Protein AF-A0A971RXV3-F1 (afdb_monomer_lite)

Sequence (296 aa):
MNSLEDKNNHIRAIFTVKRLTEGWDVLNLFDIVRLYQGQNTGKKTKKTPQATIEEKQLIGRGVRYYPFSYQDKPKNKRKFDDELTNELRVLEELYYYTYDEESRYISHIKAELRKDGYLKDSKVIKPLRLNNHFPEKDFFKNSILRCHEEWGNPKQKKKNLDVLKKGWAFIYKVKGLEISEEEIDLAGEKDKARLNLSYESLITIPVKFKDFDLHIINKAINIKAREEQSLFRFCHLKDELEIESVKDLLKEEFLGDFEIKIITVQGQSFADVSNKEKLYILLRFLDEFSSSFHNS

Radius of gyration: 34.43 Å; chains: 1; bounding box: 72×63×106 Å

Structure (mmCIF, N/CA/C/O backbone):
data_AF-A0A971RXV3-F1
#
_entry.id   AF-A0A971RXV3-F1
#
loop_
_atom_site.group_PDB
_atom_site.id
_atom_site.type_symbol
_atom_site.label_atom_id
_atom_site.label_alt_id
_atom_site.label_comp_id
_atom_site.label_asym_id
_atom_site.label_entity_id
_atom_site.label_seq_id
_atom_site.pdbx_PDB_ins_code
_atom_site.Cartn_x
_atom_site.Cartn_y
_atom_site.Cartn_z
_atom_site.occupancy
_atom_site.B_iso_or_equiv
_atom_site.auth_seq_id
_atom_site.auth_comp_id
_atom_site.auth_asym_id
_atom_site.auth_atom_id
_atom_site.pdbx_PDB_model_num
ATOM 1 N N . MET A 1 1 ? -22.740 20.451 36.023 1.00 45.66 1 MET A N 1
ATOM 2 C CA . MET A 1 1 ? -22.867 18.996 36.266 1.00 45.66 1 MET A CA 1
ATOM 3 C C . MET A 1 1 ? -23.240 18.359 34.934 1.00 45.66 1 MET A C 1
ATOM 5 O O . MET A 1 1 ? -24.067 18.940 34.243 1.00 45.66 1 MET A O 1
ATOM 9 N N . ASN A 1 2 ? -22.551 17.299 34.509 1.00 62.34 2 ASN A N 1
ATOM 10 C CA . ASN A 1 2 ? -22.669 16.742 33.156 1.00 62.34 2 ASN A CA 1
ATOM 11 C C . ASN A 1 2 ? -24.074 16.134 32.958 1.00 62.34 2 ASN A C 1
ATOM 13 O O . ASN A 1 2 ? -24.401 15.138 33.593 1.00 62.34 2 ASN A O 1
ATOM 17 N N . SER A 1 3 ? -24.931 16.749 32.138 1.00 74.62 3 SER A N 1
ATOM 18 C CA . SER A 1 3 ? -26.325 16.307 31.933 1.00 74.62 3 SER A CA 1
ATOM 19 C C . SER A 1 3 ? -26.446 15.094 31.002 1.00 74.62 3 SER A C 1
ATOM 21 O O . SER A 1 3 ? -27.530 14.542 30.833 1.00 74.62 3 SER A O 1
ATOM 23 N N . LEU A 1 4 ? -25.339 14.659 30.394 1.00 75.62 4 LEU A N 1
ATOM 24 C CA . LEU A 1 4 ? -25.283 13.524 29.467 1.00 75.62 4 LEU A CA 1
ATOM 25 C C . LEU A 1 4 ? -25.573 12.169 30.132 1.00 75.62 4 LEU A C 1
ATOM 27 O O . LEU A 1 4 ? -25.992 11.234 29.455 1.00 75.62 4 LEU A O 1
ATOM 31 N N . GLU A 1 5 ? -25.390 12.071 31.449 1.00 74.62 5 GLU A N 1
ATOM 32 C CA . GLU A 1 5 ? -25.650 10.851 32.227 1.00 74.62 5 GLU A CA 1
ATOM 33 C C . GLU A 1 5 ? -27.032 10.843 32.900 1.00 74.62 5 GLU A C 1
ATOM 35 O O . GLU A 1 5 ? -27.398 9.863 33.550 1.00 74.62 5 GLU A O 1
ATOM 40 N N . ASP A 1 6 ? -27.811 11.921 32.760 1.00 81.94 6 ASP A N 1
ATOM 41 C CA . ASP A 1 6 ? -29.148 11.993 33.343 1.00 81.94 6 ASP A CA 1
ATOM 42 C C . ASP A 1 6 ? -30.073 10.959 32.680 1.00 81.94 6 ASP A C 1
ATOM 44 O O . ASP A 1 6 ? -30.167 10.863 31.454 1.00 81.94 6 ASP A O 1
ATOM 48 N N . LYS A 1 7 ? -30.796 10.196 33.505 1.00 81.19 7 LYS A N 1
ATOM 49 C CA . LYS A 1 7 ? -31.777 9.199 33.055 1.00 81.19 7 LYS A CA 1
ATOM 50 C C . LYS A 1 7 ? -32.885 9.826 32.211 1.00 81.19 7 LYS A C 1
ATOM 52 O O . LYS A 1 7 ? -33.403 9.166 31.314 1.00 81.19 7 LYS A O 1
ATOM 57 N N . ASN A 1 8 ? -33.214 11.089 32.481 1.00 85.12 8 ASN A N 1
ATOM 58 C CA . ASN A 1 8 ? -34.223 11.846 31.744 1.00 85.12 8 ASN A CA 1
ATOM 59 C C . ASN A 1 8 ? -33.667 12.498 30.471 1.00 85.12 8 ASN A C 1
ATOM 61 O O . ASN A 1 8 ? -34.424 13.068 29.688 1.00 85.12 8 ASN A O 1
ATOM 65 N N . ASN A 1 9 ? -32.354 12.431 30.236 1.00 84.56 9 ASN A N 1
ATOM 66 C CA . ASN A 1 9 ? -31.777 12.926 28.999 1.00 84.56 9 ASN A CA 1
ATOM 67 C C . ASN A 1 9 ? -32.045 11.923 27.870 1.00 84.56 9 ASN A C 1
ATOM 69 O O . ASN A 1 9 ? -31.698 10.747 27.984 1.00 84.56 9 ASN A O 1
ATOM 73 N N . HIS A 1 10 ? -32.634 12.390 26.770 1.00 85.50 10 HIS A N 1
ATOM 74 C CA . HIS A 1 10 ? -32.926 11.586 25.580 1.00 85.50 10 HIS A CA 1
ATOM 75 C C . HIS A 1 10 ? -31.802 11.607 24.532 1.00 85.50 10 HIS A C 1
ATOM 77 O O . HIS A 1 10 ? -31.858 10.858 23.559 1.00 85.50 10 HIS A O 1
ATOM 83 N N . ILE A 1 11 ? -30.773 12.439 24.712 1.00 84.75 11 ILE A N 1
ATOM 84 C CA . ILE A 1 11 ? -29.632 12.511 23.798 1.00 84.75 11 ILE A CA 1
ATOM 85 C C . ILE A 1 11 ? -28.792 11.236 23.957 1.00 84.75 11 ILE A C 1
ATOM 87 O O . ILE A 1 11 ? -28.378 10.873 25.060 1.00 84.75 11 ILE A O 1
ATOM 91 N N . ARG A 1 12 ? -28.565 10.536 22.841 1.00 85.62 12 ARG A N 1
ATOM 92 C CA . ARG A 1 12 ? -27.785 9.283 22.774 1.00 85.62 12 ARG A CA 1
ATOM 93 C C . ARG A 1 12 ? -26.647 9.320 21.756 1.00 85.62 12 ARG A C 1
ATOM 95 O O . ARG A 1 12 ? -25.769 8.473 21.806 1.00 85.62 12 ARG A O 1
ATOM 102 N N . ALA A 1 13 ? -26.645 10.311 20.869 1.00 86.31 13 ALA A N 1
ATOM 103 C CA . ALA A 1 13 ? -25.597 10.527 19.884 1.00 86.31 13 ALA A CA 1
ATOM 104 C C . ALA A 1 13 ? -25.099 11.966 19.987 1.00 86.31 13 ALA A C 1
ATOM 106 O O . ALA A 1 13 ? -25.899 12.895 20.121 1.00 86.31 13 ALA A O 1
ATOM 107 N N . ILE A 1 14 ? -23.781 12.147 19.932 1.00 84.75 14 ILE A N 1
ATOM 108 C CA . ILE A 1 14 ? -23.156 13.465 19.995 1.00 84.75 14 ILE A CA 1
ATOM 109 C C . ILE A 1 14 ? -22.088 13.549 18.915 1.00 84.75 14 ILE A C 1
ATOM 111 O O . ILE A 1 14 ? -21.213 12.692 18.815 1.00 84.75 14 ILE A O 1
ATOM 115 N N . PHE A 1 15 ? -22.152 14.614 18.123 1.00 85.81 15 PHE A N 1
ATOM 116 C CA . PHE A 1 15 ? -21.136 14.934 17.134 1.00 85.81 15 PHE A CA 1
ATOM 117 C C . PHE A 1 15 ? -20.172 15.943 17.742 1.00 85.81 15 PHE A C 1
ATOM 119 O O . PHE A 1 15 ? -20.584 16.986 18.250 1.00 85.81 15 PHE A O 1
ATOM 126 N N . THR A 1 16 ? -18.880 15.631 17.710 1.00 79.81 16 THR A N 1
ATOM 127 C CA . THR A 1 16 ? -17.846 16.490 18.283 1.00 79.81 16 THR A CA 1
ATOM 128 C C . THR A 1 16 ? -16.685 16.659 17.319 1.00 79.81 16 THR A C 1
ATOM 130 O O . THR A 1 16 ? -16.375 15.772 16.525 1.00 79.81 16 THR A O 1
ATOM 133 N N . VAL A 1 17 ? -16.048 17.826 17.379 1.00 77.75 17 VAL A N 1
ATOM 134 C CA . VAL A 1 17 ? -14.817 18.105 16.639 1.00 77.75 17 VAL A CA 1
ATOM 135 C C . VAL A 1 17 ? -13.611 17.715 17.484 1.00 77.75 17 VAL A C 1
ATOM 137 O O . VAL A 1 17 ? -13.637 17.819 18.710 1.00 77.75 17 VAL A O 1
ATOM 140 N N . LYS A 1 18 ? -12.512 17.341 16.822 1.00 68.00 18 LYS A N 1
ATOM 141 C CA . LYS A 1 18 ? -11.273 16.873 17.463 1.00 68.00 18 LYS A CA 1
ATOM 142 C C . LYS A 1 18 ? -10.783 17.756 18.623 1.00 68.00 18 LYS A C 1
ATOM 144 O O . LYS A 1 18 ? -10.284 17.253 19.615 1.00 68.00 18 LYS A O 1
ATOM 149 N N . ARG A 1 19 ? -10.959 19.076 18.536 1.00 66.12 19 ARG A N 1
ATOM 150 C CA . ARG A 1 19 ? -10.489 20.030 19.557 1.00 66.12 19 ARG A CA 1
ATOM 151 C C . ARG A 1 19 ? -11.193 19.899 20.916 1.00 66.12 19 ARG A C 1
ATOM 153 O O . ARG A 1 19 ? -10.727 20.478 21.887 1.00 66.12 19 ARG A O 1
ATOM 160 N N . LEU A 1 20 ? -12.313 19.180 20.976 1.00 63.09 20 LEU A N 1
ATOM 161 C CA . LEU A 1 20 ? -13.120 19.013 22.182 1.00 63.09 20 LEU A CA 1
ATOM 162 C C . LEU A 1 20 ? -12.986 17.617 22.800 1.00 63.09 20 LEU A C 1
ATOM 164 O O . LEU A 1 20 ? -13.634 17.370 23.809 1.00 63.09 20 LEU A O 1
ATOM 168 N N . THR A 1 21 ? -12.155 16.717 22.254 1.00 65.62 21 THR A N 1
ATOM 169 C CA . THR A 1 21 ? -12.018 15.330 22.747 1.00 65.62 21 THR A CA 1
ATOM 170 C C . THR A 1 21 ? -11.378 15.236 24.137 1.00 65.62 21 THR A C 1
ATOM 172 O O . THR A 1 21 ? -11.629 14.283 24.869 1.00 65.62 21 THR A O 1
ATOM 175 N N . GLU A 1 22 ? -10.593 16.236 24.546 1.00 63.09 22 GLU A N 1
ATOM 176 C CA . GLU A 1 22 ? -9.869 16.244 25.827 1.00 63.09 22 GLU A CA 1
ATOM 177 C C . GLU A 1 22 ? -10.776 16.377 27.059 1.00 63.09 22 GLU A C 1
ATOM 179 O O . GLU A 1 22 ? -10.378 15.958 28.147 1.00 63.09 22 GLU A O 1
ATOM 184 N N . GLY A 1 23 ? -11.998 16.894 26.896 1.00 61.91 23 GLY A N 1
ATOM 185 C CA . GLY A 1 23 ? -12.989 17.051 27.969 1.00 61.91 23 GLY A CA 1
ATOM 186 C C . GLY A 1 23 ? -13.996 15.905 28.085 1.00 61.91 23 GLY A C 1
ATOM 187 O O . GLY A 1 23 ? -14.907 15.982 28.905 1.00 61.91 23 GLY A O 1
ATOM 188 N N . TRP A 1 24 ? -13.868 14.857 27.266 1.00 69.62 24 TRP A N 1
ATOM 189 C CA . TRP A 1 24 ? -14.788 13.723 27.311 1.00 69.62 24 TRP A CA 1
ATOM 190 C C . TRP A 1 24 ? -14.427 12.806 28.471 1.00 69.62 24 TRP A C 1
ATOM 192 O O . TRP A 1 24 ? -13.402 12.121 28.437 1.00 69.62 24 TRP A O 1
ATOM 202 N N . ASP A 1 25 ? -15.272 12.835 29.495 1.00 68.88 25 ASP A N 1
ATOM 203 C CA . ASP A 1 25 ? -15.254 11.926 30.633 1.00 68.88 25 ASP A CA 1
ATOM 204 C C . ASP A 1 25 ? -16.704 11.562 30.975 1.00 68.88 25 ASP A C 1
ATOM 206 O O . ASP A 1 25 ? -17.410 12.319 31.644 1.00 68.88 25 ASP A O 1
ATOM 210 N N . VAL A 1 26 ? -17.184 10.457 30.400 1.00 71.88 26 VAL A N 1
ATOM 211 C CA . VAL A 1 26 ? -18.564 9.985 30.562 1.00 71.88 26 VAL A CA 1
ATOM 212 C C . VAL A 1 26 ? -18.545 8.468 30.724 1.00 71.88 26 VAL A C 1
ATOM 214 O O . VAL A 1 26 ? -17.878 7.774 29.956 1.00 71.88 26 VAL A O 1
ATOM 217 N N . LEU A 1 27 ? -19.253 7.948 31.729 1.00 74.75 27 LEU A N 1
ATOM 218 C CA . LEU A 1 27 ? -19.259 6.520 32.074 1.00 74.75 27 LEU A CA 1
ATOM 219 C C . LEU A 1 27 ? -20.120 5.668 31.131 1.00 74.75 27 LEU A C 1
ATOM 221 O O . LEU A 1 27 ? -19.999 4.448 31.143 1.00 74.75 27 LEU A O 1
ATOM 225 N N . ASN A 1 28 ? -20.998 6.287 30.339 1.00 77.88 28 ASN A N 1
ATOM 226 C CA . ASN A 1 28 ? -21.933 5.621 29.426 1.00 77.88 28 ASN A CA 1
ATOM 227 C C . ASN A 1 28 ? -21.518 5.736 27.942 1.00 77.88 28 ASN A C 1
ATOM 229 O O . ASN A 1 28 ? -22.376 5.764 27.059 1.00 77.88 28 ASN A O 1
ATOM 233 N N . LEU A 1 29 ? -20.212 5.826 27.663 1.00 83.12 29 LEU A N 1
ATOM 234 C CA . LEU A 1 29 ? -19.674 5.837 26.302 1.00 83.12 29 LEU A CA 1
ATOM 235 C C . LEU A 1 29 ? -19.425 4.404 25.811 1.00 83.12 29 LEU A C 1
ATOM 237 O O . LEU A 1 29 ? -18.450 3.780 26.216 1.00 83.12 29 LEU A O 1
ATOM 241 N N . PHE A 1 30 ? -20.284 3.918 24.913 1.00 84.50 30 PHE A N 1
ATOM 242 C CA . PHE A 1 30 ? -20.208 2.552 24.368 1.00 84.50 30 PHE A CA 1
ATOM 243 C C . PHE A 1 30 ? -19.704 2.493 22.922 1.00 84.50 30 PHE A C 1
ATOM 245 O O . PHE A 1 30 ? -19.019 1.544 22.553 1.00 84.50 30 PHE A O 1
ATOM 252 N N . ASP A 1 31 ? -19.971 3.528 22.123 1.00 86.19 31 ASP A N 1
ATOM 253 C CA . ASP A 1 31 ? -19.615 3.569 20.705 1.00 86.19 31 ASP A CA 1
ATOM 254 C C . ASP A 1 31 ? -18.818 4.834 20.373 1.00 86.19 31 ASP A C 1
ATOM 256 O O . ASP A 1 31 ? -19.218 5.951 20.710 1.00 86.19 31 ASP A O 1
ATOM 260 N N . ILE A 1 32 ? -17.709 4.675 19.651 1.00 84.06 32 ILE A N 1
ATOM 261 C CA . ILE A 1 32 ? -16.955 5.782 19.055 1.00 84.06 32 ILE A CA 1
ATOM 262 C C . ILE A 1 32 ? -16.930 5.582 17.543 1.00 84.06 32 ILE A C 1
ATOM 264 O O . ILE A 1 32 ? -16.357 4.611 17.052 1.00 84.06 32 ILE A O 1
ATOM 268 N N . VAL A 1 33 ? -17.517 6.519 16.796 1.00 85.19 33 VAL A N 1
ATOM 269 C CA . VAL A 1 33 ? -17.527 6.496 15.327 1.00 85.19 33 VAL A CA 1
ATOM 270 C C . VAL A 1 33 ? -16.618 7.587 14.777 1.00 85.19 33 VAL A C 1
ATOM 272 O O . VAL A 1 33 ? -16.875 8.780 14.936 1.00 85.19 33 VAL A O 1
ATOM 275 N N . ARG A 1 34 ? -15.554 7.177 14.088 1.00 78.94 34 ARG A N 1
ATOM 276 C CA . ARG A 1 34 ? -14.623 8.076 13.411 1.00 78.94 34 ARG A CA 1
ATOM 277 C C . ARG A 1 34 ? -15.025 8.264 11.950 1.00 78.94 34 ARG A C 1
ATOM 279 O O . ARG A 1 34 ? -15.003 7.316 11.169 1.00 78.94 34 ARG A O 1
ATOM 286 N N . LEU A 1 35 ? -15.319 9.510 11.577 1.00 78.19 35 LEU A N 1
ATOM 287 C CA . LEU A 1 35 ? -15.798 9.878 10.236 1.00 78.19 35 LEU A CA 1
ATOM 288 C C . LEU A 1 35 ? -14.722 10.486 9.313 1.00 78.19 35 LEU A C 1
ATOM 290 O O . LEU A 1 35 ? -15.017 10.820 8.170 1.00 78.19 35 LEU A O 1
ATOM 294 N N . TYR A 1 36 ? -13.479 10.658 9.774 1.00 68.56 36 TYR A N 1
ATOM 295 C CA . TYR A 1 36 ? -12.426 11.278 8.963 1.00 68.56 36 TYR A CA 1
ATOM 296 C C . TYR A 1 36 ? -11.839 10.304 7.931 1.00 68.56 36 TYR A C 1
ATOM 298 O O . TYR A 1 36 ? -11.207 9.314 8.297 1.00 68.56 36 TYR A O 1
ATOM 306 N N . GLN A 1 37 ? -11.960 10.647 6.646 1.00 56.09 37 GLN A N 1
ATOM 307 C CA . GLN A 1 37 ? -11.140 10.085 5.573 1.00 56.09 37 GLN A CA 1
ATOM 308 C C . GLN A 1 37 ? -9.875 10.938 5.416 1.00 56.09 37 GLN A C 1
ATOM 310 O O . GLN A 1 37 ? -9.943 12.104 5.042 1.00 56.09 37 GLN A O 1
ATOM 315 N N . GLY A 1 38 ? -8.709 10.355 5.702 1.00 56.16 38 GLY A N 1
ATOM 316 C CA . GLY A 1 38 ? -7.422 10.937 5.311 1.00 56.16 38 GLY A CA 1
ATOM 317 C C . GLY A 1 38 ? -6.583 11.519 6.447 1.00 56.16 38 GLY A C 1
ATOM 318 O O . GLY A 1 38 ? -6.642 12.705 6.735 1.00 56.16 38 GLY A O 1
ATOM 319 N N . GLN A 1 39 ? -5.702 10.686 7.009 1.00 50.91 39 GLN A N 1
ATOM 320 C CA . GLN A 1 39 ? -4.379 11.113 7.508 1.00 50.91 39 GLN A CA 1
ATOM 321 C C . GLN A 1 39 ? -3.275 10.055 7.288 1.00 50.91 39 GLN A C 1
ATOM 323 O O . GLN A 1 39 ? -2.108 10.323 7.559 1.00 50.91 39 GLN A O 1
ATOM 328 N N . ASN A 1 40 ? -3.595 8.873 6.744 1.00 46.91 40 ASN A N 1
ATOM 329 C CA . ASN A 1 40 ? -2.620 7.792 6.534 1.00 46.91 40 ASN A CA 1
ATOM 330 C C . ASN A 1 40 ? -1.873 7.856 5.186 1.00 46.91 40 ASN A C 1
ATOM 332 O O . ASN A 1 40 ? -1.186 6.904 4.825 1.00 46.91 40 ASN A O 1
ATOM 336 N N . THR A 1 41 ? -1.964 8.959 4.438 1.00 37.62 41 THR A N 1
ATOM 337 C CA . THR A 1 41 ? -1.267 9.142 3.148 1.00 37.62 41 THR A CA 1
ATOM 338 C C . THR A 1 41 ? 0.054 9.916 3.267 1.00 37.62 41 THR A C 1
ATOM 340 O O . THR A 1 41 ? 0.601 10.388 2.273 1.00 37.62 41 THR A O 1
ATOM 343 N N . GLY A 1 42 ? 0.618 10.028 4.474 1.00 37.88 42 GLY A N 1
ATOM 344 C CA . GLY A 1 42 ? 1.856 10.766 4.736 1.00 37.88 42 GLY A CA 1
ATOM 345 C C . GLY A 1 42 ? 3.047 9.888 5.125 1.00 37.88 42 GLY A C 1
ATOM 346 O O . GLY A 1 42 ? 3.281 9.684 6.309 1.00 37.88 42 GLY A O 1
ATOM 347 N N . LYS A 1 43 ? 3.846 9.490 4.124 1.00 36.03 43 LYS A N 1
ATOM 348 C CA . LYS A 1 43 ? 5.248 9.013 4.199 1.00 36.03 43 LYS A CA 1
ATOM 349 C C . LYS A 1 43 ? 5.545 7.745 5.020 1.00 36.03 43 LYS A C 1
ATOM 351 O O . LYS A 1 43 ? 5.016 7.499 6.096 1.00 36.03 43 LYS A O 1
ATOM 356 N N . LYS A 1 44 ? 6.507 6.976 4.491 1.00 38.97 44 LYS A N 1
ATOM 357 C CA . LYS A 1 44 ? 7.220 5.821 5.072 1.00 38.97 44 LYS A CA 1
ATOM 358 C C . LYS A 1 44 ? 7.851 6.133 6.444 1.00 38.97 44 LYS A C 1
ATOM 360 O O . LYS A 1 44 ? 9.070 6.115 6.592 1.00 38.97 44 LYS A O 1
ATOM 365 N N . THR A 1 45 ? 7.057 6.433 7.460 1.00 41.31 45 THR A N 1
ATOM 366 C CA . THR A 1 45 ? 7.563 6.785 8.784 1.00 41.31 45 THR A CA 1
ATOM 367 C C . THR A 1 45 ? 7.033 5.776 9.784 1.00 41.31 45 THR A C 1
ATOM 369 O O . THR A 1 45 ? 5.845 5.728 10.066 1.00 41.31 45 THR A O 1
ATOM 372 N N . LYS A 1 46 ? 7.945 4.984 10.355 1.00 46.81 46 LYS A N 1
ATOM 373 C CA . LYS A 1 46 ? 7.740 4.029 11.463 1.00 46.81 46 LYS A CA 1
ATOM 374 C C . LYS A 1 46 ? 7.181 4.659 12.758 1.00 46.81 46 LYS A C 1
ATOM 376 O O . LYS A 1 46 ? 7.147 3.995 13.789 1.00 46.81 46 LYS A O 1
ATOM 381 N N . LYS A 1 47 ? 6.821 5.944 12.739 1.00 46.94 47 LYS A N 1
ATOM 382 C CA . LYS A 1 47 ? 6.314 6.683 13.895 1.00 46.94 47 LYS A CA 1
ATOM 383 C C . LYS A 1 47 ? 4.796 6.595 13.894 1.00 46.94 47 LYS A C 1
ATOM 385 O O . LYS A 1 47 ? 4.172 6.913 12.884 1.00 46.94 47 LYS A O 1
ATOM 390 N N . THR A 1 48 ? 4.221 6.179 15.020 1.00 53.78 48 THR A N 1
ATOM 391 C CA . THR A 1 48 ? 2.775 6.241 15.205 1.00 53.78 48 THR A CA 1
ATOM 392 C C . THR A 1 48 ? 2.308 7.686 14.981 1.00 53.78 48 THR A C 1
ATOM 394 O O . THR A 1 48 ? 2.896 8.595 15.575 1.00 53.78 48 THR A O 1
ATOM 397 N N . PRO A 1 49 ? 1.299 7.935 14.128 1.00 60.81 49 PRO A N 1
ATOM 398 C CA . PRO A 1 49 ? 0.723 9.265 13.983 1.00 60.81 49 PRO A CA 1
ATOM 399 C C . PRO A 1 49 ? 0.258 9.817 15.338 1.00 60.81 49 PRO A C 1
ATOM 401 O O . PRO A 1 49 ? -0.354 9.093 16.119 1.00 60.81 49 PRO A O 1
ATOM 404 N N . GLN A 1 50 ? 0.485 11.110 15.594 1.00 59.72 50 GLN A N 1
ATOM 405 C CA . GLN A 1 50 ? 0.031 11.804 16.813 1.00 59.72 50 GLN A CA 1
ATOM 406 C C . GLN A 1 50 ? -1.474 11.584 17.077 1.00 59.72 50 GLN A C 1
ATOM 408 O O . GLN A 1 50 ? -1.897 11.412 18.217 1.00 59.72 50 GLN A O 1
ATOM 413 N N . ALA A 1 51 ? -2.268 11.513 16.002 1.00 60.00 51 ALA A N 1
ATOM 414 C CA . ALA A 1 51 ? -3.700 11.233 16.057 1.00 60.00 51 ALA A CA 1
ATOM 415 C C . ALA A 1 51 ? -4.023 9.887 16.730 1.00 60.00 51 ALA A C 1
ATOM 417 O O . ALA A 1 51 ? -4.959 9.817 17.518 1.00 60.00 51 ALA A O 1
ATOM 418 N N . THR A 1 52 ? -3.216 8.849 16.492 1.00 64.25 52 THR A N 1
ATOM 419 C CA . THR A 1 52 ? -3.410 7.518 17.084 1.00 64.25 52 THR A CA 1
ATOM 420 C C . THR A 1 52 ? -3.221 7.542 18.604 1.00 64.25 52 THR A C 1
ATOM 422 O O . THR A 1 52 ? -3.974 6.880 19.310 1.00 64.25 52 THR A O 1
ATOM 425 N N . ILE A 1 53 ? -2.295 8.360 19.117 1.00 67.25 53 ILE A N 1
ATOM 426 C CA . ILE A 1 53 ? -2.035 8.496 20.561 1.00 67.25 53 ILE A CA 1
ATOM 427 C C . ILE A 1 53 ? -3.193 9.226 21.262 1.00 67.25 53 ILE A C 1
ATOM 429 O O . ILE A 1 53 ? -3.627 8.818 22.339 1.00 67.25 53 ILE A O 1
ATOM 433 N N . GLU A 1 54 ? -3.719 10.291 20.655 1.00 69.56 54 GLU A N 1
ATOM 434 C CA . GLU A 1 54 ? -4.870 11.039 21.185 1.00 69.56 54 GLU A CA 1
ATOM 435 C C . GLU A 1 54 ? -6.147 10.182 21.186 1.00 69.56 54 GLU A C 1
ATOM 437 O O . GLU A 1 54 ? -6.881 10.132 22.173 1.00 69.56 54 GLU A O 1
ATOM 442 N N . GLU A 1 55 ? -6.387 9.445 20.102 1.00 73.06 55 GLU A N 1
ATOM 443 C CA . GLU A 1 55 ? -7.538 8.545 19.973 1.00 73.06 55 GLU A CA 1
ATOM 444 C C . GLU A 1 55 ? -7.416 7.339 20.918 1.00 73.06 55 GLU A C 1
ATOM 446 O O . GLU A 1 55 ? -8.409 6.912 21.504 1.00 73.06 55 GLU A O 1
ATOM 451 N N . LYS A 1 56 ? -6.200 6.843 21.166 1.00 75.50 56 LYS A N 1
ATOM 452 C CA . LYS A 1 56 ? -5.929 5.831 22.194 1.00 75.50 56 LYS A CA 1
ATOM 453 C C . LYS A 1 56 ? -6.322 6.310 23.590 1.00 75.50 56 LYS A C 1
ATOM 455 O O . LYS A 1 56 ? -6.913 5.538 24.341 1.00 75.50 56 LYS A O 1
ATOM 460 N N . GLN A 1 57 ? -6.021 7.559 23.945 1.00 73.88 57 GLN A N 1
ATOM 461 C CA . GLN A 1 57 ? -6.436 8.130 25.231 1.00 73.88 57 GLN A CA 1
ATOM 462 C C . GLN A 1 57 ? -7.963 8.207 25.338 1.00 73.88 57 GLN A C 1
ATOM 464 O O . GLN A 1 57 ? -8.521 7.858 26.376 1.00 73.88 57 GLN A O 1
ATOM 469 N N . LEU A 1 58 ? -8.650 8.592 24.258 1.00 75.81 58 LEU A N 1
ATOM 470 C CA . LEU A 1 58 ? -10.114 8.600 24.203 1.00 75.81 58 LEU A CA 1
ATOM 471 C C . LEU A 1 58 ? -10.700 7.189 24.391 1.00 75.81 58 LEU A C 1
ATOM 473 O O . LEU A 1 58 ? -11.608 7.005 25.198 1.00 75.81 58 LEU A O 1
ATOM 477 N N . ILE A 1 59 ? -10.131 6.184 23.718 1.00 75.88 59 ILE A N 1
ATOM 478 C CA . ILE A 1 59 ? -10.494 4.771 23.904 1.00 75.88 59 ILE A CA 1
ATOM 479 C C . ILE A 1 59 ? -10.244 4.347 25.355 1.00 75.88 59 ILE A C 1
ATOM 481 O O . ILE A 1 59 ? -11.128 3.780 25.983 1.00 75.88 59 ILE A O 1
ATOM 485 N N . GLY A 1 60 ? -9.085 4.670 25.934 1.00 72.88 60 GLY A N 1
ATOM 486 C CA . GLY A 1 60 ? -8.770 4.355 27.332 1.00 72.88 60 GLY A CA 1
ATOM 487 C C . GLY A 1 60 ? -9.756 4.968 28.334 1.00 72.88 60 GLY A C 1
ATOM 488 O O . GLY A 1 60 ? -10.032 4.372 29.374 1.00 72.88 60 GLY A O 1
ATOM 489 N N . ARG A 1 61 ? -10.346 6.127 28.013 1.00 70.62 61 ARG A N 1
ATOM 490 C CA . ARG A 1 61 ? -11.439 6.720 28.801 1.00 70.62 61 ARG A CA 1
ATOM 491 C C . ARG A 1 61 ? -12.774 5.997 28.606 1.00 70.62 61 ARG A C 1
ATOM 493 O O . ARG A 1 61 ? -13.529 5.912 29.566 1.00 70.62 61 ARG A O 1
ATOM 500 N N . GLY A 1 62 ? -13.042 5.459 27.416 1.00 71.12 62 GLY A N 1
ATOM 501 C CA . GLY A 1 62 ? -14.248 4.679 27.115 1.00 71.12 62 GLY A CA 1
ATOM 502 C C . GLY A 1 62 ? -14.231 3.237 27.645 1.00 71.12 62 GLY A C 1
ATOM 503 O O . GLY A 1 62 ? -15.266 2.730 28.046 1.00 71.12 62 GLY A O 1
ATOM 504 N N . VAL A 1 63 ? -13.066 2.578 27.741 1.00 70.19 63 VAL A N 1
ATOM 505 C CA . VAL A 1 63 ? -12.919 1.166 28.198 1.00 70.19 63 VAL A CA 1
ATOM 506 C C . VAL A 1 63 ? -13.056 1.009 29.733 1.00 70.19 63 VAL A C 1
ATOM 508 O O . VAL A 1 63 ? -12.564 0.059 30.348 1.00 70.19 63 VAL A O 1
ATOM 511 N N . ARG A 1 64 ? -13.720 1.954 30.401 1.00 71.19 64 ARG A N 1
ATOM 512 C CA . ARG A 1 64 ? -13.904 1.952 31.859 1.00 71.19 64 ARG A CA 1
ATOM 513 C C . ARG A 1 64 ? -14.993 0.972 32.297 1.00 71.19 64 ARG A C 1
ATOM 515 O O . ARG A 1 64 ? -15.770 0.464 31.500 1.00 71.19 64 ARG A O 1
ATOM 522 N N . TYR A 1 65 ? -15.040 0.703 33.601 1.00 72.38 65 TYR A N 1
ATOM 523 C CA . TYR A 1 65 ? -16.127 -0.070 34.193 1.00 72.38 65 TYR A CA 1
ATOM 524 C C . TYR A 1 65 ? -17.374 0.810 34.338 1.00 72.38 65 TYR A C 1
ATOM 526 O O . TYR A 1 65 ? -17.312 1.895 34.918 1.00 72.38 65 TYR A O 1
ATOM 534 N N . TYR A 1 66 ? -18.519 0.321 33.866 1.00 80.62 66 TYR A N 1
ATOM 535 C CA . TYR A 1 66 ? -19.812 0.897 34.215 1.00 80.62 66 TYR A CA 1
ATOM 536 C C . TYR A 1 66 ? -20.215 0.394 35.618 1.00 80.62 66 TYR A C 1
ATOM 538 O O . TYR A 1 66 ? -20.244 -0.819 35.847 1.00 80.62 66 TYR A O 1
ATOM 546 N N . PRO A 1 67 ? -20.476 1.267 36.609 1.00 81.12 67 PRO A N 1
ATOM 547 C CA . PRO A 1 67 ? -20.748 0.832 37.977 1.00 81.12 67 PRO A CA 1
ATOM 548 C C . PRO A 1 67 ? -22.208 0.386 38.153 1.00 81.12 67 PRO A C 1
ATOM 550 O O . PRO A 1 67 ? -23.075 1.175 38.531 1.00 81.12 67 PRO A O 1
ATOM 553 N N . PHE A 1 68 ? -22.473 -0.906 37.958 1.00 84.38 68 PHE A N 1
ATOM 554 C CA . PHE A 1 68 ? -23.784 -1.522 38.203 1.00 84.38 68 PHE A CA 1
ATOM 555 C C . PHE A 1 68 ? -23.708 -2.675 39.211 1.00 84.38 68 PHE A C 1
ATOM 557 O O . PHE A 1 68 ? -22.693 -3.372 39.317 1.00 84.38 68 PHE A O 1
ATOM 564 N N . SER A 1 69 ? -24.790 -2.852 39.972 1.00 83.81 69 SER A N 1
ATOM 565 C CA . SER A 1 69 ? -24.951 -3.963 40.914 1.00 83.81 69 SER A CA 1
ATOM 566 C C . SER A 1 69 ? -25.428 -5.205 40.165 1.00 83.81 69 SER A C 1
ATOM 568 O O . SER A 1 69 ? -26.404 -5.131 39.422 1.00 83.81 69 SER A O 1
ATOM 570 N N . TYR A 1 70 ? -24.761 -6.339 40.371 1.00 83.75 70 TYR A N 1
ATOM 571 C CA . TYR A 1 70 ? -25.165 -7.620 39.799 1.00 83.75 70 TYR A CA 1
ATOM 572 C C . TYR A 1 70 ? -24.754 -8.755 40.734 1.00 83.75 70 TYR A C 1
ATOM 574 O O . TYR A 1 70 ? -23.560 -9.023 40.878 1.00 83.75 70 TYR A O 1
ATOM 582 N N . GLN A 1 71 ? -25.745 -9.413 41.345 1.00 86.12 71 GLN A N 1
ATOM 583 C CA . GLN A 1 71 ? -25.538 -10.516 42.294 1.00 86.12 71 GLN A CA 1
ATOM 584 C C . GLN A 1 71 ? -24.474 -10.152 43.353 1.00 86.12 71 GLN A C 1
ATOM 586 O O . GLN A 1 71 ? -24.481 -9.033 43.866 1.00 86.12 71 GLN A O 1
ATOM 591 N N . ASP A 1 72 ? -23.536 -11.062 43.626 1.00 85.88 72 ASP A N 1
ATOM 592 C CA . ASP A 1 72 ? -22.425 -10.874 44.565 1.00 85.88 72 ASP A CA 1
ATOM 593 C C . ASP A 1 72 ? -21.183 -10.228 43.917 1.00 85.88 72 ASP A C 1
ATOM 595 O O . ASP A 1 72 ? -20.128 -10.108 44.547 1.00 85.88 72 ASP A O 1
ATOM 599 N N . LYS A 1 73 ? -21.261 -9.813 42.642 1.00 84.56 73 LYS A N 1
ATOM 600 C CA . LYS A 1 73 ? -20.110 -9.227 41.944 1.00 84.56 73 LYS A CA 1
ATOM 601 C C . LYS A 1 73 ? -19.890 -7.770 42.396 1.00 84.56 73 LYS A C 1
ATOM 603 O O . LYS A 1 73 ? -20.839 -6.988 42.494 1.00 84.56 73 LYS A O 1
ATOM 608 N N . PRO A 1 74 ? -18.630 -7.347 42.615 1.00 84.12 74 PRO A N 1
ATOM 609 C CA . PRO A 1 74 ? -18.320 -5.995 43.071 1.00 84.12 74 PRO A CA 1
ATOM 610 C C . PRO A 1 74 ? -18.779 -4.935 42.061 1.00 84.12 74 PRO A C 1
ATOM 612 O O . PRO A 1 74 ? -18.484 -5.020 40.868 1.00 84.12 74 PRO A O 1
ATOM 615 N N . LYS A 1 75 ? -19.463 -3.895 42.556 1.00 83.94 75 LYS A N 1
ATOM 616 C CA . LYS A 1 75 ? -20.062 -2.832 41.730 1.00 83.94 75 LYS A CA 1
ATOM 617 C C . LYS A 1 75 ? -19.045 -2.135 40.820 1.00 83.94 75 LYS A C 1
ATOM 619 O O . LYS A 1 75 ? -19.312 -1.955 39.637 1.00 83.94 75 LYS A O 1
ATOM 624 N N . ASN A 1 76 ? -17.871 -1.803 41.356 1.00 82.56 76 ASN A N 1
ATOM 625 C CA . ASN A 1 76 ? -16.851 -0.979 40.693 1.00 82.56 76 ASN A CA 1
ATOM 626 C C . ASN A 1 76 ? -15.773 -1.805 39.965 1.00 82.56 76 ASN A C 1
ATOM 628 O O . ASN A 1 76 ? -14.606 -1.418 39.929 1.00 82.56 76 ASN A O 1
ATOM 632 N N . LYS A 1 77 ? -16.132 -2.982 39.443 1.00 82.00 77 LYS A N 1
ATOM 633 C CA . LYS A 1 77 ? -15.248 -3.813 38.614 1.00 82.00 77 LYS A CA 1
ATOM 634 C C . LYS A 1 77 ? -16.008 -4.369 37.414 1.00 82.00 77 LYS A C 1
ATOM 636 O O . LYS A 1 77 ? -17.231 -4.515 37.479 1.00 82.00 77 LYS A O 1
ATOM 641 N N . ARG A 1 78 ? -15.252 -4.697 36.362 1.00 82.38 78 ARG A N 1
ATOM 642 C CA . ARG A 1 78 ? -15.720 -5.489 35.219 1.00 82.38 78 ARG A CA 1
ATOM 643 C C . ARG A 1 78 ? -16.018 -6.918 35.671 1.00 82.38 78 ARG A C 1
ATOM 645 O O . ARG A 1 78 ? -15.329 -7.445 36.549 1.00 82.38 78 ARG A O 1
ATOM 652 N N . LYS A 1 79 ? -17.083 -7.498 35.135 1.00 85.56 79 LYS A N 1
ATOM 653 C CA . LYS A 1 79 ? -17.733 -8.714 35.634 1.00 85.56 79 LYS A CA 1
ATOM 654 C C . LYS A 1 79 ? -17.768 -9.822 34.595 1.00 85.56 79 LYS A C 1
ATOM 656 O O . LYS A 1 79 ? -17.812 -10.982 35.001 1.00 85.56 79 LYS A O 1
ATOM 661 N N . PHE A 1 80 ? -17.785 -9.482 33.308 1.00 85.88 80 PHE A N 1
ATOM 662 C CA . PHE A 1 80 ? -18.132 -10.389 32.211 1.00 85.88 80 PHE A CA 1
ATOM 663 C C . PHE A 1 80 ? -17.054 -10.466 31.121 1.00 85.88 80 PHE A C 1
ATOM 665 O O . PHE A 1 80 ? -17.331 -10.910 30.010 1.00 85.88 80 PHE A O 1
ATOM 672 N N . ASP A 1 81 ? -15.812 -10.088 31.436 1.00 76.62 81 ASP A N 1
ATOM 673 C CA . ASP A 1 81 ? -14.690 -10.116 30.483 1.00 76.62 81 ASP A CA 1
ATOM 674 C C . ASP A 1 81 ? -14.439 -11.507 29.883 1.00 76.62 81 ASP A C 1
ATOM 676 O O . ASP A 1 81 ? -14.168 -11.618 28.687 1.00 76.62 81 ASP A O 1
ATOM 680 N N . ASP A 1 82 ? -14.578 -12.559 30.694 1.00 79.50 82 ASP A N 1
ATOM 681 C CA . ASP A 1 82 ? -14.383 -13.954 30.281 1.00 79.50 82 ASP A CA 1
ATOM 682 C C . ASP A 1 82 ? -15.711 -14.668 29.916 1.00 79.50 82 ASP A C 1
ATOM 684 O O . ASP A 1 82 ? -15.699 -15.785 29.399 1.00 79.50 82 ASP A O 1
ATOM 688 N N . GLU A 1 83 ? -16.869 -14.033 30.146 1.00 83.31 83 GLU A N 1
ATOM 689 C CA . GLU A 1 83 ? -18.208 -14.606 29.923 1.00 83.31 83 GLU A CA 1
ATOM 690 C C . GLU A 1 83 ? -18.829 -14.082 28.614 1.00 83.31 83 GLU A C 1
ATOM 692 O O . GLU A 1 83 ? -19.706 -13.218 28.615 1.00 83.31 83 GLU A O 1
ATOM 697 N N . LEU A 1 84 ? -18.399 -14.632 27.473 1.00 79.56 84 LEU A N 1
ATOM 698 C CA . LEU A 1 84 ? -18.815 -14.166 26.137 1.00 79.56 84 LEU A CA 1
ATOM 699 C C . LEU A 1 84 ? -20.331 -14.229 25.868 1.00 79.56 84 LEU A C 1
ATOM 701 O O . LEU A 1 84 ? -20.813 -13.496 25.009 1.00 79.56 84 LEU A O 1
ATOM 705 N N . THR A 1 85 ? -21.067 -15.098 26.567 1.00 84.62 85 THR A N 1
ATOM 706 C CA . THR A 1 85 ? -22.502 -15.354 26.348 1.00 84.62 85 THR A CA 1
ATOM 707 C C . THR A 1 85 ? -23.427 -14.497 27.210 1.00 84.62 85 THR A C 1
ATOM 709 O O . THR A 1 85 ? -24.642 -14.605 27.075 1.00 84.62 85 THR A O 1
ATOM 712 N N . ASN A 1 86 ? -22.891 -13.697 28.133 1.00 85.81 86 ASN A N 1
ATOM 713 C CA . ASN A 1 86 ? -23.712 -12.913 29.049 1.00 85.81 86 ASN A CA 1
ATOM 714 C C . ASN A 1 86 ? -24.225 -11.634 28.369 1.00 85.81 86 ASN A C 1
ATOM 716 O O . ASN A 1 86 ? -23.429 -10.853 27.857 1.00 85.81 86 ASN A O 1
ATOM 720 N N . GLU A 1 87 ? -25.533 -11.378 28.402 1.00 85.31 87 GLU A N 1
ATOM 721 C CA . GLU A 1 87 ? -26.138 -10.192 27.772 1.00 85.31 87 GLU A CA 1
ATOM 722 C C . GLU A 1 87 ? -25.633 -8.874 28.379 1.00 85.31 87 GLU A C 1
ATOM 724 O O . GLU A 1 87 ? -25.422 -7.893 27.667 1.00 85.31 87 GLU A O 1
ATOM 729 N N . LEU A 1 88 ? -25.355 -8.849 29.689 1.00 85.75 88 LEU A N 1
ATOM 730 C CA . LEU A 1 88 ? -24.868 -7.653 30.387 1.00 85.75 88 LEU A CA 1
ATOM 731 C C . LEU A 1 88 ? -23.414 -7.303 30.049 1.00 85.75 88 LEU A C 1
ATOM 733 O O . LEU A 1 88 ? -22.936 -6.237 30.442 1.00 85.75 88 LEU A O 1
ATOM 737 N N . ARG A 1 89 ? -22.721 -8.159 29.288 1.00 85.44 89 ARG A N 1
ATOM 738 C CA . ARG A 1 89 ? -21.387 -7.885 28.747 1.00 85.44 89 ARG A CA 1
ATOM 739 C C . ARG A 1 89 ? -21.367 -6.638 27.867 1.00 85.44 89 ARG A C 1
ATOM 741 O O . ARG A 1 89 ? -20.355 -5.947 27.849 1.00 85.44 89 ARG A O 1
ATOM 748 N N . VAL A 1 90 ? -22.489 -6.292 27.230 1.00 83.06 90 VAL A N 1
ATOM 749 C CA . VAL A 1 90 ? -22.619 -5.070 26.419 1.00 83.06 90 VAL A CA 1
ATOM 750 C C . VAL A 1 90 ? -22.297 -3.792 27.209 1.00 83.06 90 VAL A C 1
ATOM 752 O O . VAL A 1 90 ? -21.800 -2.828 26.642 1.00 83.06 90 VAL A O 1
ATOM 755 N N . LEU A 1 91 ? -22.506 -3.790 28.534 1.00 82.56 91 LEU A N 1
ATOM 756 C CA . LEU A 1 91 ? -22.183 -2.656 29.413 1.00 82.56 91 LEU A CA 1
ATOM 757 C C . LEU A 1 91 ? -20.678 -2.523 29.707 1.00 82.56 91 LEU A C 1
ATOM 759 O O . LEU A 1 91 ? -20.256 -1.565 30.354 1.00 82.56 91 LEU A O 1
ATOM 763 N N . GLU A 1 92 ? -19.877 -3.500 29.284 1.00 80.88 92 GLU A N 1
ATOM 764 C CA . GLU A 1 92 ? -18.430 -3.588 29.506 1.00 80.88 92 GLU A CA 1
ATOM 765 C C . GLU A 1 92 ? -17.645 -3.653 28.179 1.00 80.88 92 GLU A C 1
ATOM 767 O O . GLU A 1 92 ? -16.415 -3.791 28.178 1.00 80.88 92 GLU A O 1
ATOM 772 N N . GLU A 1 93 ? -18.340 -3.549 27.044 1.00 81.44 93 GLU A N 1
ATOM 773 C CA . GLU A 1 93 ? -17.765 -3.499 25.702 1.00 81.44 93 GLU A CA 1
ATOM 774 C C . GLU A 1 93 ? -17.763 -2.066 25.160 1.00 81.44 93 GLU A C 1
ATOM 776 O O . GLU A 1 93 ? -18.723 -1.319 25.321 1.00 81.44 93 GLU A O 1
ATOM 781 N N . LEU A 1 94 ? -16.668 -1.697 24.491 1.00 84.12 94 LEU A N 1
ATOM 782 C CA . LEU A 1 94 ? -16.549 -0.447 23.744 1.00 84.12 94 LEU A CA 1
ATOM 783 C C . LEU A 1 94 ? -16.335 -0.791 22.271 1.00 84.12 94 LEU A C 1
ATOM 785 O O . LEU A 1 94 ? -15.338 -1.437 21.925 1.00 84.12 94 LEU A O 1
ATOM 789 N N . TYR A 1 95 ? -17.221 -0.315 21.403 1.00 84.94 95 TYR A N 1
ATOM 790 C CA . TYR A 1 95 ? -17.070 -0.454 19.964 1.00 84.94 95 TYR A CA 1
ATOM 791 C C . TYR A 1 95 ? -16.417 0.788 19.373 1.00 84.94 95 TYR A C 1
ATOM 793 O O . TYR A 1 95 ? -16.795 1.932 19.629 1.00 84.94 95 TYR A O 1
ATOM 801 N N . TYR A 1 96 ? -15.407 0.546 18.548 1.00 81.94 96 TYR A N 1
ATOM 802 C CA . TYR A 1 96 ? -14.674 1.591 17.858 1.00 81.94 96 TYR A CA 1
ATOM 803 C C . TYR A 1 96 ? -14.801 1.388 16.349 1.00 81.94 96 TYR A C 1
ATOM 805 O O . TYR A 1 96 ? -14.282 0.414 15.799 1.00 81.94 96 TYR A O 1
ATOM 813 N N . TYR A 1 97 ? -15.472 2.322 15.680 1.00 83.50 97 TYR A N 1
ATOM 814 C CA . TYR A 1 97 ? -15.738 2.292 14.247 1.00 83.50 97 TYR A CA 1
ATOM 815 C C . TYR A 1 97 ? -14.846 3.295 13.521 1.00 83.50 97 TYR A C 1
ATOM 817 O O . TYR A 1 97 ? -14.725 4.455 13.914 1.00 83.50 97 TYR A O 1
ATOM 825 N N . THR A 1 98 ? -14.237 2.858 12.424 1.00 76.88 98 THR A N 1
ATOM 826 C CA . THR A 1 98 ? -13.396 3.699 11.567 1.00 76.88 98 THR A CA 1
ATOM 827 C C . THR A 1 98 ? -13.513 3.244 10.127 1.00 76.88 98 THR A C 1
ATOM 829 O O . THR A 1 98 ? -13.535 2.046 9.852 1.00 76.88 98 THR A O 1
ATOM 832 N N . TYR A 1 99 ? -13.535 4.202 9.207 1.00 73.31 99 TYR A N 1
ATOM 833 C CA . TYR A 1 99 ? -13.384 3.927 7.785 1.00 73.31 99 TYR A CA 1
ATOM 834 C C . TYR A 1 99 ? -11.889 3.914 7.437 1.00 73.31 99 TYR A C 1
ATOM 836 O O . TYR A 1 99 ? -11.225 4.948 7.499 1.00 73.31 99 TYR A O 1
ATOM 844 N N . ASP A 1 100 ? -11.337 2.739 7.137 1.00 68.88 100 ASP A N 1
ATOM 845 C CA . ASP A 1 100 ? -9.955 2.576 6.669 1.00 68.88 100 ASP A CA 1
ATOM 846 C C . ASP A 1 100 ? -9.878 1.401 5.687 1.00 68.88 100 ASP A C 1
ATOM 848 O O . ASP A 1 100 ? -9.950 0.242 6.096 1.00 68.88 100 ASP A O 1
ATOM 852 N N . GLU A 1 101 ? -9.727 1.701 4.396 1.00 60.88 101 GLU A N 1
ATOM 853 C CA . GLU A 1 101 ? -9.690 0.698 3.319 1.00 60.88 101 GLU A CA 1
ATOM 854 C C . GLU A 1 101 ? -8.527 -0.290 3.475 1.00 60.88 101 GLU A C 1
ATOM 856 O O . GLU A 1 101 ? -8.639 -1.454 3.099 1.00 60.88 101 GLU A O 1
ATOM 861 N N . GLU A 1 102 ? -7.422 0.141 4.088 1.00 63.28 102 GLU A N 1
ATOM 862 C CA . GLU A 1 102 ? -6.209 -0.670 4.224 1.00 63.28 102 GLU A CA 1
ATOM 863 C C . GLU A 1 102 ? -6.016 -1.232 5.645 1.00 63.28 102 GLU A C 1
ATOM 865 O O . GLU A 1 102 ? -5.009 -1.890 5.912 1.00 63.28 102 GLU A O 1
ATOM 870 N N . SER A 1 103 ? -6.945 -0.970 6.579 1.00 67.62 103 SER A N 1
ATOM 871 C CA . SER A 1 103 ? -6.894 -1.413 7.992 1.00 67.62 103 SER A CA 1
ATOM 872 C C . SER A 1 103 ? -5.573 -1.117 8.742 1.00 67.62 103 SER A C 1
ATOM 874 O O . SER A 1 103 ? -5.294 -1.688 9.810 1.00 67.62 103 SER A O 1
ATOM 876 N N . ARG A 1 104 ? -4.733 -0.213 8.220 1.00 69.06 104 ARG A N 1
ATOM 877 C CA . ARG A 1 104 ? -3.442 0.180 8.813 1.00 69.06 104 ARG A CA 1
ATOM 878 C C . ARG A 1 104 ? -3.652 0.856 10.158 1.00 69.06 104 ARG A C 1
ATOM 880 O O . ARG A 1 104 ? -2.920 0.605 11.115 1.00 69.06 104 ARG A O 1
ATOM 887 N N . TYR A 1 105 ? -4.694 1.668 10.249 1.00 70.12 105 TYR A N 1
ATOM 888 C CA . TYR A 1 105 ? -5.044 2.418 11.439 1.00 70.12 105 TYR A CA 1
ATOM 889 C C . TYR A 1 105 ? -5.422 1.505 12.614 1.00 70.12 105 TYR A C 1
ATOM 891 O O . TYR A 1 105 ? -4.872 1.641 13.708 1.00 70.12 105 TYR A O 1
ATOM 899 N N . ILE A 1 106 ? -6.279 0.507 12.372 1.00 74.25 106 ILE A N 1
ATOM 900 C CA . ILE A 1 106 ? -6.668 -0.492 13.383 1.00 74.25 106 ILE A CA 1
ATOM 901 C C . ILE A 1 106 ? -5.432 -1.260 13.867 1.00 74.25 106 ILE A C 1
ATOM 903 O O . ILE A 1 106 ? -5.291 -1.546 15.058 1.00 74.25 106 ILE A O 1
ATOM 907 N N . SER A 1 107 ? -4.512 -1.574 12.954 1.00 75.31 107 SER A N 1
ATOM 908 C CA . SER A 1 107 ? -3.265 -2.270 13.279 1.00 75.31 107 SER A CA 1
ATOM 909 C C . SER A 1 107 ? -2.355 -1.433 14.182 1.00 75.31 107 SER A C 1
ATOM 911 O O . SER A 1 107 ? -1.809 -1.965 15.153 1.00 75.31 107 SER A O 1
ATOM 913 N N . HIS A 1 108 ? -2.237 -0.129 13.913 1.00 75.88 108 HIS A N 1
ATOM 914 C CA . HIS A 1 108 ? -1.478 0.801 14.750 1.00 75.88 108 HIS A CA 1
ATOM 915 C C . HIS A 1 108 ? -2.103 0.941 16.142 1.00 75.88 108 HIS A C 1
ATOM 917 O O . HIS A 1 108 ? -1.403 0.715 17.126 1.00 75.88 108 HIS A O 1
ATOM 923 N N . ILE A 1 109 ? -3.416 1.186 16.243 1.00 76.56 109 ILE A N 1
ATOM 924 C CA . ILE A 1 109 ? -4.118 1.256 17.538 1.00 76.56 109 ILE A CA 1
ATOM 925 C C . ILE A 1 109 ? -3.918 -0.023 18.346 1.00 76.56 109 ILE A C 1
ATOM 927 O O . ILE A 1 109 ? -3.543 0.037 19.515 1.00 76.56 109 ILE A O 1
ATOM 931 N N . LYS A 1 110 ? -4.118 -1.198 17.736 1.00 77.94 110 LYS A N 1
ATOM 932 C CA . LYS A 1 110 ? -3.921 -2.481 18.428 1.00 77.94 110 LYS A CA 1
ATOM 933 C C . LYS A 1 110 ? -2.486 -2.633 18.927 1.00 77.94 110 LYS A C 1
ATOM 935 O O . LYS A 1 110 ? -2.277 -3.157 20.015 1.00 77.94 110 LYS A O 1
ATOM 940 N N . ALA A 1 111 ? -1.492 -2.202 18.151 1.00 79.06 111 ALA A N 1
ATOM 941 C CA . ALA A 1 111 ? -0.099 -2.229 18.587 1.00 79.06 111 ALA A CA 1
ATOM 942 C C . ALA A 1 111 ? 0.142 -1.302 19.789 1.00 79.06 111 ALA A C 1
ATOM 944 O O . ALA A 1 111 ? 0.853 -1.684 20.715 1.00 79.06 111 ALA A O 1
ATOM 945 N N . GLU A 1 112 ? -0.473 -0.121 19.818 1.00 78.06 112 GLU A N 1
ATOM 946 C CA . GLU A 1 112 ? -0.329 0.811 20.939 1.00 78.06 112 GLU A CA 1
ATOM 947 C C . GLU A 1 112 ? -1.085 0.387 22.197 1.00 78.06 112 GLU A C 1
ATOM 949 O O . GLU A 1 112 ? -0.566 0.552 23.299 1.00 78.06 112 GLU A O 1
ATOM 954 N N . LEU A 1 113 ? -2.284 -0.176 22.051 1.00 77.31 113 LEU A N 1
ATOM 955 C CA . LEU A 1 113 ? -3.053 -0.730 23.166 1.00 77.31 113 LEU A CA 1
ATOM 956 C C . LEU A 1 113 ? -2.346 -1.938 23.794 1.00 77.31 113 LEU A C 1
ATOM 958 O O . LEU A 1 113 ? -2.400 -2.106 25.009 1.00 77.31 113 LEU A O 1
ATOM 962 N N . ARG A 1 114 ? -1.634 -2.746 22.993 1.00 78.38 114 ARG A N 1
ATOM 963 C CA . ARG A 1 114 ? -0.761 -3.817 23.509 1.00 78.38 114 ARG A CA 1
ATOM 964 C C . ARG A 1 114 ? 0.406 -3.270 24.324 1.00 78.38 114 ARG A C 1
ATOM 966 O O . ARG A 1 114 ? 0.679 -3.807 25.389 1.00 78.38 114 ARG A O 1
ATOM 973 N N . LYS A 1 115 ? 1.069 -2.203 23.856 1.00 78.62 115 LYS A N 1
ATOM 974 C CA . LYS A 1 115 ? 2.188 -1.578 24.590 1.00 78.62 115 LYS A CA 1
ATOM 975 C C . LYS A 1 115 ? 1.796 -1.135 26.003 1.00 78.62 115 LYS A C 1
ATOM 977 O O . LYS A 1 115 ? 2.609 -1.261 26.907 1.00 78.62 115 LYS A O 1
ATOM 982 N N . ASP A 1 116 ? 0.561 -0.674 26.186 1.00 72.50 116 ASP A N 1
ATOM 983 C CA . ASP A 1 116 ? 0.054 -0.207 27.486 1.00 72.50 116 ASP A CA 1
ATOM 984 C C . ASP A 1 116 ? -0.644 -1.313 28.298 1.00 72.50 116 ASP A C 1
ATOM 986 O O . ASP A 1 116 ? -1.154 -1.054 29.383 1.00 72.50 116 ASP A O 1
ATOM 990 N N . GLY A 1 117 ? -0.692 -2.547 27.785 1.00 72.38 117 GLY A N 1
ATOM 991 C CA . GLY A 1 117 ? -1.268 -3.691 28.494 1.00 72.38 117 GLY A CA 1
ATOM 992 C C . GLY A 1 117 ? -2.797 -3.794 28.455 1.00 72.38 117 GLY A C 1
ATOM 993 O O . GLY A 1 117 ? -3.351 -4.672 29.112 1.00 72.38 117 GLY A O 1
ATOM 994 N N . TYR A 1 118 ? -3.494 -2.968 27.665 1.00 72.94 118 TYR A N 1
ATOM 995 C CA . TYR A 1 118 ? -4.953 -3.075 27.488 1.00 72.94 118 TYR A CA 1
ATOM 996 C C . TYR A 1 118 ? -5.369 -4.316 26.685 1.00 72.94 118 TYR A C 1
ATOM 998 O O . TYR A 1 118 ? -6.498 -4.786 26.803 1.00 72.94 118 TYR A O 1
ATOM 1006 N N . LEU A 1 119 ? -4.469 -4.854 25.856 1.00 71.19 119 LEU A N 1
ATOM 1007 C CA . LEU A 1 119 ? -4.683 -6.083 25.093 1.00 71.19 119 LEU A CA 1
ATOM 1008 C C . LEU A 1 119 ? -3.664 -7.140 25.518 1.00 71.19 119 LEU A C 1
ATOM 1010 O O . LEU A 1 119 ? -2.459 -6.897 25.462 1.00 71.19 119 LEU A O 1
ATOM 1014 N N . LYS A 1 120 ? -4.148 -8.332 25.886 1.00 68.44 120 LYS A N 1
ATOM 1015 C CA . LYS A 1 120 ? -3.291 -9.490 26.168 1.00 68.44 120 LYS A CA 1
ATOM 1016 C C . LYS A 1 120 ? -2.572 -9.916 24.884 1.00 68.44 120 LYS A C 1
ATOM 1018 O O . LYS A 1 120 ? -3.202 -10.073 23.838 1.00 68.44 120 LYS A O 1
ATOM 1023 N N . ASP A 1 121 ? -1.264 -10.150 24.968 1.00 61.62 121 ASP A N 1
ATOM 1024 C CA . ASP A 1 121 ? -0.436 -10.599 23.839 1.00 61.62 121 ASP A CA 1
ATOM 1025 C C . ASP A 1 121 ? -0.549 -12.121 23.625 1.00 61.62 121 ASP A C 1
ATOM 1027 O O . ASP A 1 121 ? 0.428 -12.845 23.452 1.00 61.62 121 ASP A O 1
ATOM 1031 N N . SER A 1 122 ? -1.776 -12.648 23.675 1.00 57.84 122 SER A N 1
ATOM 1032 C CA . SER A 1 122 ? -2.058 -14.080 23.566 1.00 57.84 122 SER A CA 1
ATOM 1033 C C . SER A 1 122 ? -2.040 -14.549 22.110 1.00 57.84 122 SER A C 1
ATOM 1035 O O . SER A 1 122 ? -2.958 -15.216 21.631 1.00 57.84 122 SER A O 1
ATOM 1037 N N . LYS A 1 123 ? -0.961 -14.250 21.379 1.00 56.25 123 LYS A N 1
ATOM 1038 C CA . LYS A 1 123 ? -0.625 -15.037 20.190 1.00 56.25 123 LYS A CA 1
ATOM 1039 C C . LYS A 1 123 ? -0.121 -16.395 20.661 1.00 56.25 123 LYS A C 1
ATOM 1041 O O . LYS A 1 123 ? 1.076 -16.635 20.760 1.00 56.25 123 LYS A O 1
ATOM 1046 N N . VAL A 1 124 ? -1.048 -17.296 20.971 1.00 58.19 124 VAL A N 1
ATOM 1047 C CA . VAL A 1 124 ? -0.700 -18.702 21.160 1.00 58.19 124 VAL A CA 1
ATOM 1048 C C . VAL A 1 124 ? -0.424 -19.261 19.775 1.00 58.19 124 VAL A C 1
ATOM 1050 O O . VAL A 1 124 ? -1.344 -19.433 18.975 1.00 58.19 124 VAL A O 1
ATOM 1053 N N . ILE A 1 125 ? 0.849 -19.523 19.479 1.00 57.12 125 ILE A N 1
ATOM 1054 C CA . ILE A 1 125 ? 1.225 -20.331 18.322 1.00 57.12 125 ILE A CA 1
ATOM 1055 C C . ILE A 1 125 ? 0.635 -21.716 18.581 1.00 57.12 125 ILE A C 1
ATOM 1057 O O . ILE A 1 125 ? 1.182 -22.505 19.347 1.00 57.12 125 ILE A O 1
ATOM 1061 N N . LYS A 1 126 ? -0.532 -21.992 17.998 1.00 63.94 126 LYS A N 1
ATOM 1062 C CA . LYS A 1 126 ? -1.096 -23.336 17.973 1.00 63.94 126 LYS A CA 1
ATOM 1063 C C . LYS A 1 126 ? -0.518 -24.040 16.751 1.00 63.94 126 LYS A C 1
ATOM 1065 O O . LYS A 1 126 ? -0.889 -23.671 15.637 1.00 63.94 126 LYS A O 1
ATOM 1070 N N . PRO A 1 127 ? 0.388 -25.018 16.917 1.00 62.44 127 PRO A N 1
ATOM 1071 C CA . PRO A 1 127 ? 0.829 -25.824 15.794 1.00 62.44 127 PRO A CA 1
ATOM 1072 C C . PRO A 1 127 ? -0.377 -26.613 15.279 1.00 62.44 127 PRO A C 1
ATOM 1074 O O . PRO A 1 127 ? -0.856 -27.540 15.931 1.00 62.44 127 PRO A O 1
ATOM 1077 N N . LEU A 1 128 ? -0.890 -26.221 14.117 1.00 64.94 128 LEU A N 1
ATOM 1078 C CA . LEU A 1 128 ? -1.869 -27.012 13.385 1.00 64.94 128 LEU A CA 1
ATOM 1079 C C . LEU A 1 128 ? -1.125 -28.217 12.813 1.00 64.94 128 LEU A C 1
ATOM 1081 O O . LEU A 1 128 ? -0.427 -28.112 11.808 1.00 64.94 128 LEU A O 1
ATOM 1085 N N . ARG A 1 129 ? -1.222 -29.359 13.493 1.00 71.31 129 ARG A N 1
ATOM 1086 C CA . ARG A 1 129 ? -0.787 -30.641 12.938 1.00 71.31 129 ARG A CA 1
ATOM 1087 C C . ARG A 1 129 ? -1.973 -31.265 12.223 1.00 71.31 129 ARG A C 1
ATOM 1089 O O . ARG A 1 129 ? -3.071 -31.315 12.777 1.00 71.31 129 ARG A O 1
ATOM 1096 N N . LEU A 1 130 ? -1.750 -31.740 11.001 1.00 68.94 130 LEU A N 1
ATOM 1097 C CA . LEU A 1 130 ? -2.703 -32.632 10.354 1.00 68.94 130 LEU A CA 1
ATOM 1098 C C . LEU A 1 130 ? -2.892 -33.850 11.261 1.00 68.94 130 LEU A C 1
ATOM 1100 O O . LEU A 1 130 ? -1.924 -34.368 11.817 1.00 68.94 130 LEU A O 1
ATOM 1104 N N . ASN A 1 131 ? -4.141 -34.275 11.448 1.00 76.75 131 ASN A N 1
ATOM 1105 C CA . ASN A 1 131 ? -4.429 -35.495 12.192 1.00 76.75 131 ASN A CA 1
ATOM 1106 C C . ASN A 1 131 ? -3.666 -36.657 11.534 1.00 76.75 131 ASN A C 1
ATOM 1108 O O . ASN A 1 131 ? -3.697 -36.783 10.311 1.00 76.75 131 ASN A O 1
ATOM 1112 N N . ASN A 1 132 ? -3.017 -37.511 12.325 1.00 73.75 132 ASN A N 1
ATOM 1113 C CA . ASN A 1 132 ? -2.254 -38.655 11.822 1.00 73.75 132 ASN A CA 1
ATOM 1114 C C . ASN A 1 132 ? -3.104 -39.600 10.950 1.00 73.75 132 ASN A C 1
ATOM 1116 O O . ASN A 1 132 ? -2.552 -40.304 10.118 1.00 73.75 132 ASN A O 1
ATOM 1120 N N . HIS A 1 133 ? -4.434 -39.594 11.102 1.00 75.19 133 HIS A N 1
ATOM 1121 C CA . HIS A 1 133 ? -5.366 -40.400 10.295 1.00 75.19 133 HIS A CA 1
ATOM 1122 C C . HIS A 1 133 ? -5.886 -39.666 9.044 1.00 75.19 133 HIS A C 1
ATOM 1124 O O . HIS A 1 133 ? -6.674 -40.206 8.272 1.00 75.19 133 HIS A O 1
ATOM 1130 N N . PHE A 1 134 ? -5.497 -38.405 8.835 1.00 70.56 134 PHE A N 1
ATOM 1131 C CA . PHE A 1 134 ? -5.875 -37.625 7.655 1.00 70.56 134 PHE A CA 1
ATOM 1132 C C . PHE A 1 134 ? -5.288 -38.182 6.341 1.00 70.56 134 PHE A C 1
ATOM 1134 O O . PHE A 1 134 ? -6.045 -38.246 5.372 1.00 70.56 134 PHE A O 1
ATOM 1141 N N . PRO A 1 135 ? -4.022 -38.658 6.290 1.00 68.62 135 PRO A N 1
ATOM 1142 C CA . PRO A 1 135 ? -3.440 -39.256 5.084 1.00 68.62 135 PRO A CA 1
ATOM 1143 C C . PRO A 1 135 ? -4.073 -40.595 4.676 1.00 68.62 135 PRO A C 1
ATOM 1145 O O . PRO A 1 135 ? -3.922 -41.039 3.540 1.00 68.62 135 PRO A O 1
ATOM 1148 N N . GLU A 1 136 ? -4.769 -41.261 5.599 1.00 72.50 136 GLU A N 1
ATOM 1149 C CA . GLU A 1 136 ? -5.376 -42.573 5.358 1.00 72.50 136 GLU A CA 1
ATOM 1150 C C . GLU A 1 136 ? -6.741 -42.483 4.668 1.00 72.50 136 GLU A C 1
ATOM 1152 O O . GLU A 1 136 ? -7.155 -43.456 4.035 1.00 72.50 136 GLU A O 1
ATOM 1157 N N . LYS A 1 137 ? -7.411 -41.323 4.751 1.00 78.88 137 LYS A N 1
ATOM 1158 C CA . LYS A 1 137 ? -8.736 -41.099 4.164 1.00 78.88 137 LYS A CA 1
ATOM 1159 C C . LYS A 1 137 ? -8.685 -41.174 2.638 1.00 78.88 137 LYS A C 1
ATOM 1161 O O . LYS A 1 137 ? -7.834 -40.541 2.015 1.00 78.88 137 LYS A O 1
ATOM 1166 N N . ASP A 1 138 ? -9.679 -41.832 2.042 1.00 75.56 138 ASP A N 1
ATOM 1167 C CA . ASP A 1 138 ? -9.833 -41.938 0.581 1.00 75.56 138 ASP A CA 1
ATOM 1168 C C . ASP A 1 138 ? -9.855 -40.573 -0.113 1.00 75.56 138 ASP A C 1
ATOM 1170 O O . ASP A 1 138 ? -9.331 -40.426 -1.214 1.00 75.56 138 ASP A O 1
ATOM 1174 N N . PHE A 1 139 ? -10.388 -39.551 0.564 1.00 73.62 139 PHE A N 1
ATOM 1175 C CA . PHE A 1 139 ? -10.330 -38.169 0.098 1.00 73.62 139 PHE A CA 1
ATOM 1176 C C . PHE A 1 139 ? -8.890 -37.704 -0.154 1.00 73.62 139 PHE A C 1
ATOM 1178 O O . PHE A 1 139 ? -8.633 -37.173 -1.221 1.00 73.62 139 PHE A O 1
ATOM 1185 N N . PHE A 1 140 ? -7.949 -37.941 0.771 1.00 71.38 140 PHE A N 1
ATOM 1186 C CA . PHE A 1 140 ? -6.555 -37.499 0.631 1.00 71.38 140 PHE A CA 1
ATOM 1187 C C . PHE A 1 140 ? -5.807 -38.278 -0.457 1.00 71.38 140 PHE A C 1
ATOM 1189 O O . PHE A 1 140 ? -5.075 -37.687 -1.245 1.00 71.38 140 PHE A O 1
ATOM 1196 N N . LYS A 1 141 ? -6.023 -39.598 -0.530 1.00 72.44 141 LYS A N 1
ATOM 1197 C CA . LYS A 1 141 ? -5.381 -40.473 -1.528 1.00 72.44 141 LYS A CA 1
ATOM 1198 C C . LYS A 1 141 ? -5.836 -40.177 -2.959 1.00 72.44 141 LYS A C 1
ATOM 1200 O O . LYS A 1 141 ? -5.041 -40.318 -3.881 1.00 72.44 141 LYS A O 1
ATOM 1205 N N . ASN A 1 142 ? -7.086 -39.746 -3.131 1.00 74.69 142 ASN A N 1
ATOM 1206 C CA . ASN A 1 142 ? -7.685 -39.501 -4.446 1.00 74.69 142 ASN A CA 1
ATOM 1207 C C . ASN A 1 142 ? -7.794 -38.007 -4.804 1.00 74.69 142 ASN A C 1
ATOM 1209 O O . ASN A 1 142 ? -8.189 -37.671 -5.921 1.00 74.69 142 ASN A O 1
ATOM 1213 N N . SER A 1 143 ? -7.456 -37.093 -3.889 1.00 62.41 143 SER A N 1
ATOM 1214 C CA . SER A 1 143 ? -7.460 -35.655 -4.158 1.00 62.41 143 SER A CA 1
ATOM 1215 C C . SER A 1 143 ? -6.153 -35.203 -4.805 1.00 62.41 143 SER A C 1
ATOM 1217 O O . SER A 1 143 ? -5.080 -35.337 -4.221 1.00 62.41 143 SER A O 1
ATOM 1219 N N . ILE A 1 144 ? -6.246 -34.582 -5.980 1.00 66.69 144 ILE A N 1
ATOM 1220 C CA . ILE A 1 144 ? -5.127 -33.858 -6.587 1.00 66.69 144 ILE A CA 1
ATOM 1221 C C . ILE A 1 144 ? -5.010 -32.511 -5.871 1.00 66.69 144 ILE A C 1
ATOM 1223 O O . ILE A 1 144 ? -5.791 -31.590 -6.119 1.00 66.69 144 ILE A O 1
ATOM 1227 N N . LEU A 1 145 ? -4.037 -32.393 -4.972 1.00 54.72 145 LEU A N 1
ATOM 1228 C CA . LEU A 1 145 ? -3.749 -31.144 -4.276 1.00 54.72 145 LEU A CA 1
ATOM 1229 C C . LEU A 1 145 ? -2.937 -30.243 -5.212 1.00 54.72 145 LEU A C 1
ATOM 1231 O O . LEU A 1 145 ? -1.727 -30.388 -5.362 1.00 54.72 145 LEU A O 1
ATOM 1235 N N . ARG A 1 146 ? -3.625 -29.331 -5.902 1.00 54.16 146 ARG A N 1
ATOM 1236 C CA . ARG A 1 146 ? -2.974 -28.270 -6.677 1.00 54.16 146 ARG A CA 1
ATOM 1237 C C . ARG A 1 146 ? -2.604 -27.144 -5.723 1.00 54.16 146 ARG A C 1
ATOM 1239 O O . ARG A 1 146 ? -3.416 -26.264 -5.451 1.00 54.16 146 ARG A O 1
ATOM 1246 N N . CYS A 1 147 ? -1.388 -27.194 -5.194 1.00 43.22 147 CYS A N 1
ATOM 1247 C CA . CYS A 1 147 ? -0.800 -26.049 -4.518 1.00 43.22 147 CYS A CA 1
ATOM 1248 C C . CYS A 1 147 ? -0.525 -24.978 -5.574 1.00 43.22 147 CYS A C 1
ATOM 1250 O O . CYS A 1 147 ? 0.327 -25.162 -6.440 1.00 43.22 147 CYS A O 1
ATOM 1252 N N . HIS A 1 148 ? -1.269 -23.879 -5.525 1.00 48.88 148 HIS A N 1
ATOM 1253 C CA . HIS A 1 148 ? -0.814 -22.649 -6.151 1.00 48.88 148 HIS A CA 1
ATOM 1254 C C . HIS A 1 148 ? 0.308 -22.125 -5.251 1.00 48.88 148 HIS A C 1
ATOM 1256 O O . HIS A 1 148 ? 0.052 -21.811 -4.087 1.00 48.88 148 HIS A O 1
ATOM 1262 N N . GLU A 1 149 ? 1.547 -22.088 -5.744 1.00 52.78 149 GLU A N 1
ATOM 1263 C CA . GLU A 1 149 ? 2.539 -21.194 -5.145 1.00 52.78 149 GLU A CA 1
ATOM 1264 C C . GLU A 1 149 ? 1.961 -19.780 -5.199 1.00 52.78 149 GLU A C 1
ATOM 1266 O O . GLU A 1 149 ? 1.252 -19.440 -6.149 1.00 52.78 149 GLU A O 1
ATOM 1271 N N . GLU A 1 150 ? 2.171 -18.996 -4.141 1.00 45.78 150 GLU A N 1
ATOM 1272 C CA . GLU A 1 150 ? 1.648 -17.638 -4.048 1.00 45.78 150 GLU A CA 1
ATOM 1273 C C . GLU A 1 150 ? 2.056 -16.859 -5.300 1.00 45.78 150 GLU A C 1
ATOM 1275 O O . GLU A 1 150 ? 3.202 -16.433 -5.443 1.00 45.78 150 GLU A O 1
ATOM 1280 N N . TRP A 1 151 ? 1.110 -16.664 -6.219 1.00 40.81 151 TRP A N 1
ATOM 1281 C CA . TRP A 1 151 ? 1.266 -15.652 -7.244 1.00 40.81 151 TRP A CA 1
ATOM 1282 C C . TRP A 1 151 ? 1.345 -14.344 -6.468 1.00 40.81 151 TRP A C 1
ATOM 1284 O O . TRP A 1 151 ? 0.380 -13.954 -5.798 1.00 40.81 151 TRP A O 1
ATOM 1294 N N . GLY A 1 152 ? 2.523 -13.716 -6.487 1.00 44.62 152 GLY A N 1
ATOM 1295 C CA . GLY A 1 152 ? 2.703 -12.370 -5.968 1.00 44.62 152 GLY A CA 1
ATOM 1296 C C . GLY A 1 152 ? 1.533 -11.525 -6.450 1.00 44.62 152 GLY A C 1
ATOM 1297 O O . GLY A 1 152 ? 1.142 -11.621 -7.613 1.00 44.62 152 GLY A O 1
ATOM 1298 N N . ASN A 1 153 ? 0.907 -10.804 -5.519 1.00 46.75 153 ASN A N 1
ATOM 1299 C CA . ASN A 1 153 ? -0.306 -10.028 -5.751 1.00 46.75 153 ASN A CA 1
ATOM 1300 C C . ASN A 1 153 ? -0.264 -9.393 -7.162 1.00 46.75 153 ASN A C 1
ATOM 1302 O O . ASN A 1 153 ? 0.644 -8.606 -7.416 1.00 46.75 153 ASN A O 1
ATOM 1306 N N . PRO A 1 154 ? -1.200 -9.704 -8.082 1.00 50.03 154 PRO A N 1
ATOM 1307 C CA . PRO A 1 154 ? -1.141 -9.226 -9.469 1.00 50.03 154 PRO A CA 1
ATOM 1308 C C . PRO A 1 154 ? -1.234 -7.695 -9.578 1.00 50.03 154 PRO A C 1
ATOM 1310 O O . PRO A 1 154 ? -1.002 -7.130 -10.638 1.00 50.03 154 PRO A O 1
ATOM 1313 N N . LYS A 1 155 ? -1.561 -7.010 -8.471 1.00 48.31 155 LYS A N 1
ATOM 1314 C CA . LYS A 1 155 ? -1.539 -5.547 -8.326 1.00 48.31 155 LYS A CA 1
ATOM 1315 C C . LYS A 1 155 ? -0.327 -5.024 -7.542 1.00 48.31 155 LYS A C 1
ATOM 1317 O O . LYS A 1 155 ? -0.313 -3.858 -7.138 1.00 48.31 155 LYS A O 1
ATOM 1322 N N . GLN A 1 156 ? 0.664 -5.862 -7.238 1.00 48.62 156 GLN A N 1
ATOM 1323 C CA . GLN A 1 156 ? 1.888 -5.430 -6.574 1.00 48.62 156 GLN A CA 1
ATOM 1324 C C . GLN A 1 156 ? 2.720 -4.639 -7.576 1.00 48.62 156 GLN A C 1
ATOM 1326 O O . GLN A 1 156 ? 3.474 -5.197 -8.365 1.00 48.62 156 GLN A O 1
ATOM 1331 N N . LYS A 1 157 ? 2.565 -3.316 -7.523 1.00 55.47 157 LYS A N 1
ATOM 1332 C CA . LYS A 1 157 ? 3.372 -2.370 -8.292 1.00 55.47 157 LYS A CA 1
ATOM 1333 C C . LYS A 1 157 ? 4.851 -2.729 -8.157 1.00 55.47 157 LYS A C 1
ATOM 1335 O O . LYS A 1 157 ? 5.379 -2.769 -7.037 1.00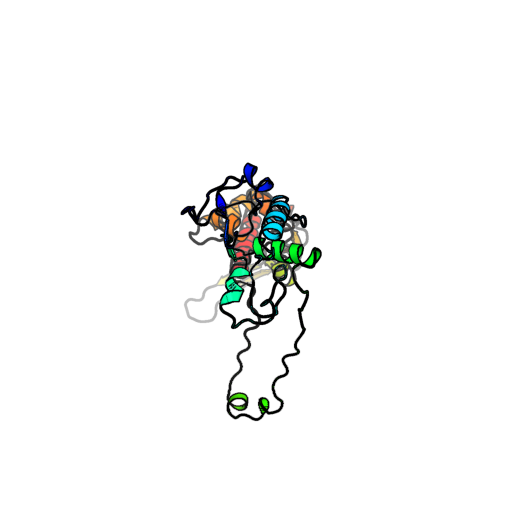 55.47 157 LYS A O 1
ATOM 1340 N N . LYS A 1 158 ? 5.505 -3.020 -9.282 1.00 58.75 158 LYS A N 1
ATOM 1341 C CA . LYS A 1 158 ? 6.904 -3.458 -9.331 1.00 58.75 158 LYS A CA 1
ATOM 1342 C C . LYS A 1 158 ? 7.806 -2.255 -9.058 1.00 58.75 158 LYS A C 1
ATOM 1344 O O . LYS A 1 158 ? 8.258 -1.580 -9.971 1.00 58.75 158 LYS A O 1
ATOM 1349 N N . LYS A 1 159 ? 8.052 -1.969 -7.774 1.00 54.62 159 LYS A N 1
ATOM 1350 C CA . LYS A 1 159 ? 8.879 -0.824 -7.343 1.00 54.62 159 LYS A CA 1
ATOM 1351 C C . LYS A 1 159 ? 10.360 -0.959 -7.709 1.00 54.62 159 LYS A C 1
ATOM 1353 O O . LYS A 1 159 ? 11.038 0.053 -7.736 1.00 54.62 159 LYS A O 1
ATOM 1358 N N . ASN A 1 160 ? 10.842 -2.178 -7.967 1.00 55.53 160 ASN A N 1
ATOM 1359 C CA . ASN A 1 160 ? 12.201 -2.446 -8.440 1.00 55.53 160 ASN A CA 1
ATOM 1360 C C . ASN A 1 160 ? 12.170 -3.498 -9.553 1.00 55.53 160 ASN A C 1
ATOM 1362 O O . ASN A 1 160 ? 11.535 -4.545 -9.406 1.00 55.53 160 ASN A O 1
ATOM 1366 N N . LEU A 1 161 ? 12.909 -3.247 -10.637 1.00 63.47 161 LEU A N 1
ATOM 1367 C CA . LEU A 1 161 ? 13.064 -4.170 -11.772 1.00 63.47 161 LEU A CA 1
ATOM 1368 C C . LEU A 1 161 ? 14.140 -5.252 -11.531 1.00 63.47 161 LEU A C 1
ATOM 1370 O O . LEU A 1 161 ? 14.481 -6.002 -12.444 1.00 63.47 161 LEU A O 1
ATOM 1374 N N . ASP A 1 162 ? 14.660 -5.377 -10.306 1.00 59.81 162 ASP A N 1
ATOM 1375 C CA . ASP A 1 162 ? 15.746 -6.308 -9.951 1.00 59.81 162 ASP A CA 1
ATOM 1376 C C . ASP A 1 162 ? 15.408 -7.781 -10.234 1.00 59.81 162 ASP A C 1
ATOM 1378 O O . ASP A 1 162 ? 16.295 -8.582 -10.535 1.00 59.81 162 ASP A O 1
ATOM 1382 N N . VAL A 1 163 ? 14.119 -8.140 -10.171 1.00 59.81 163 VAL A N 1
ATOM 1383 C CA . VAL A 1 163 ? 13.627 -9.490 -10.498 1.00 59.81 163 VAL A CA 1
ATOM 1384 C C . VAL A 1 163 ? 13.819 -9.799 -11.986 1.00 59.81 163 VAL A C 1
ATOM 1386 O O . VAL A 1 163 ? 14.232 -10.903 -12.328 1.00 59.81 163 VAL A O 1
ATOM 1389 N N . LEU A 1 164 ? 13.603 -8.812 -12.862 1.00 60.81 164 LEU A N 1
ATOM 1390 C CA . LEU A 1 164 ? 13.816 -8.946 -14.305 1.00 60.81 164 LEU A CA 1
ATOM 1391 C C . LEU A 1 164 ? 15.311 -8.911 -14.661 1.00 60.81 164 LEU A C 1
ATOM 1393 O O . LEU A 1 164 ? 15.741 -9.628 -15.560 1.00 60.81 164 LEU A O 1
ATOM 1397 N N . LYS A 1 165 ? 16.131 -8.154 -13.919 1.00 58.53 165 LYS A N 1
ATOM 1398 C CA . LYS A 1 165 ? 17.587 -8.077 -14.149 1.00 58.53 165 LYS A CA 1
ATOM 1399 C C . LYS A 1 165 ? 18.326 -9.403 -13.925 1.00 58.53 165 LYS A C 1
ATOM 1401 O O . LYS A 1 165 ? 19.310 -9.665 -14.606 1.00 58.53 165 LYS A O 1
ATOM 1406 N N . LYS A 1 166 ? 17.887 -10.254 -12.987 1.00 55.81 166 LYS A N 1
ATOM 1407 C CA . LYS A 1 166 ? 18.635 -11.470 -12.591 1.00 55.81 166 LYS A CA 1
ATOM 1408 C C . LYS A 1 166 ? 18.696 -12.585 -13.643 1.00 55.81 166 LYS A C 1
ATOM 1410 O O . LYS A 1 166 ? 19.514 -13.487 -13.490 1.00 55.81 166 LYS A O 1
ATOM 1415 N N . GLY A 1 167 ? 17.867 -12.538 -14.686 1.00 52.59 167 GLY A N 1
ATOM 1416 C CA . GLY A 1 167 ? 17.822 -13.570 -15.729 1.00 52.59 167 GLY A CA 1
ATOM 1417 C C . GLY A 1 167 ? 17.745 -13.039 -17.158 1.00 52.59 167 GLY A C 1
ATOM 1418 O O . GLY A 1 167 ? 17.620 -13.839 -18.082 1.00 52.59 167 GLY A O 1
ATOM 1419 N N . TRP A 1 168 ? 17.803 -11.719 -17.357 1.00 61.91 168 TRP A N 1
ATOM 1420 C CA . TRP A 1 168 ? 17.601 -11.111 -18.668 1.00 61.91 168 TRP A CA 1
ATOM 1421 C C . TRP A 1 168 ? 18.907 -10.564 -19.241 1.00 61.91 168 TRP A C 1
ATOM 1423 O O . TRP A 1 168 ? 19.563 -9.717 -18.639 1.00 61.91 168 TRP A O 1
ATOM 1433 N N . ALA A 1 169 ? 19.279 -11.061 -20.420 1.00 61.53 169 ALA A N 1
ATOM 1434 C CA . ALA A 1 169 ? 20.426 -10.592 -21.182 1.00 61.53 169 ALA A CA 1
ATOM 1435 C C . ALA A 1 169 ? 19.988 -10.336 -22.625 1.00 61.53 169 ALA A C 1
ATOM 1437 O O . ALA A 1 169 ? 19.786 -11.274 -23.392 1.00 61.53 169 ALA A O 1
ATOM 1438 N N . PHE A 1 170 ? 19.861 -9.062 -22.992 1.00 68.88 170 PHE A N 1
ATOM 1439 C CA . PHE A 1 170 ? 19.506 -8.678 -24.351 1.00 68.88 170 PHE A CA 1
ATOM 1440 C C . PHE A 1 170 ? 20.755 -8.662 -25.237 1.00 68.88 170 PHE A C 1
ATOM 1442 O O . PHE A 1 170 ? 21.708 -7.927 -24.962 1.00 68.88 170 PHE A O 1
ATOM 1449 N N . ILE A 1 171 ? 20.750 -9.469 -26.301 1.00 68.69 171 ILE A N 1
ATOM 1450 C CA . ILE A 1 171 ? 21.845 -9.563 -27.274 1.00 68.69 171 ILE A CA 1
ATOM 1451 C C . ILE A 1 171 ? 21.332 -9.115 -28.641 1.00 68.69 171 ILE A C 1
ATOM 1453 O O . ILE A 1 171 ? 20.343 -9.643 -29.145 1.00 68.69 171 ILE A O 1
ATOM 1457 N N . TYR A 1 172 ? 22.029 -8.171 -29.272 1.00 67.12 172 TYR A N 1
ATOM 1458 C CA . TYR A 1 172 ? 21.662 -7.650 -30.584 1.00 67.12 172 TYR A CA 1
ATOM 1459 C C . TYR A 1 172 ? 22.832 -7.697 -31.574 1.00 67.12 172 TYR A C 1
ATOM 1461 O O . TYR A 1 172 ? 23.877 -7.094 -31.334 1.00 67.12 172 TYR A O 1
ATOM 1469 N N . LYS A 1 173 ? 22.639 -8.366 -32.719 1.00 68.62 173 LYS A N 1
ATOM 1470 C CA . LYS A 1 173 ? 23.594 -8.411 -33.844 1.00 68.62 173 LYS A CA 1
ATOM 1471 C C . LYS A 1 173 ? 23.289 -7.279 -34.832 1.00 68.62 173 LYS A C 1
ATOM 1473 O O . LYS A 1 173 ? 22.171 -7.193 -35.344 1.00 68.62 173 LYS A O 1
ATOM 1478 N N . VAL A 1 174 ? 24.261 -6.398 -35.090 1.00 67.00 174 VAL A N 1
ATOM 1479 C CA . VAL A 1 174 ? 24.104 -5.286 -36.048 1.00 67.00 174 VAL A CA 1
ATOM 1480 C C . VAL A 1 174 ? 23.831 -5.830 -37.458 1.00 67.00 174 VAL A C 1
ATOM 1482 O O . VAL A 1 174 ? 24.434 -6.808 -37.893 1.00 67.00 174 VAL A O 1
ATOM 1485 N N . LYS A 1 175 ? 22.878 -5.220 -38.175 1.00 59.88 175 LYS A N 1
ATOM 1486 C CA . LYS A 1 175 ? 22.541 -5.622 -39.550 1.00 59.88 175 LYS A CA 1
ATOM 1487 C C . LYS A 1 175 ? 23.645 -5.157 -40.503 1.00 59.88 175 LYS A C 1
ATOM 1489 O O . LYS A 1 175 ? 24.107 -4.030 -40.373 1.00 59.88 175 LYS A O 1
ATOM 1494 N N . GLY A 1 176 ? 24.038 -6.008 -41.452 1.00 55.09 176 GLY A N 1
ATOM 1495 C CA . GLY A 1 176 ? 25.141 -5.741 -42.391 1.00 55.09 176 GLY A CA 1
ATOM 1496 C C . GLY A 1 176 ? 26.462 -6.446 -42.055 1.00 55.09 176 GLY A C 1
ATOM 1497 O O . GLY A 1 176 ? 27.457 -6.215 -42.729 1.00 55.09 176 GLY A O 1
ATOM 1498 N N . LEU A 1 177 ? 26.474 -7.312 -41.034 1.00 54.62 177 LEU A N 1
ATOM 1499 C CA . LEU A 1 177 ? 27.625 -8.162 -40.690 1.00 54.62 177 LEU A CA 1
ATOM 1500 C C . LEU A 1 177 ? 27.757 -9.411 -41.582 1.00 54.62 177 LEU A C 1
ATOM 1502 O O . LEU A 1 177 ? 28.799 -10.062 -41.573 1.00 5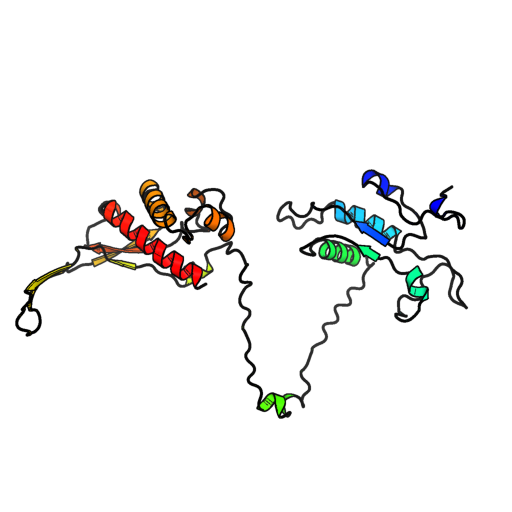4.62 177 LEU A O 1
ATOM 1506 N N . GLU A 1 178 ? 26.699 -9.729 -42.326 1.00 47.50 178 GLU A N 1
ATOM 1507 C CA . GLU A 1 178 ? 26.627 -10.784 -43.334 1.00 47.50 178 GLU A CA 1
ATOM 1508 C C . GLU A 1 178 ? 25.894 -10.216 -44.555 1.00 47.50 178 GLU A C 1
ATOM 1510 O O . GLU A 1 178 ? 24.792 -9.674 -44.422 1.00 47.50 178 GLU A O 1
ATOM 1515 N N . ILE A 1 179 ? 26.520 -10.306 -45.729 1.00 50.94 179 ILE A N 1
ATOM 1516 C CA . ILE A 1 179 ? 25.878 -10.071 -47.026 1.00 50.94 179 ILE A CA 1
ATOM 1517 C C . ILE A 1 179 ? 25.741 -11.440 -47.684 1.00 50.94 179 ILE A C 1
ATOM 1519 O O . ILE A 1 179 ? 26.755 -12.050 -48.026 1.00 50.94 179 ILE A O 1
ATOM 1523 N N . SER A 1 180 ? 24.501 -11.905 -47.835 1.00 48.81 180 SER A N 1
ATOM 1524 C CA . SER A 1 180 ? 24.161 -13.106 -48.594 1.00 48.81 180 SER A CA 1
ATOM 1525 C C . SER A 1 180 ? 23.400 -12.709 -49.859 1.00 48.81 180 SER A C 1
ATOM 1527 O O . SER A 1 180 ? 22.340 -12.087 -49.770 1.00 48.81 180 SER A O 1
ATOM 1529 N N . GLU A 1 181 ? 23.933 -13.043 -51.030 1.00 45.38 181 GLU A N 1
ATOM 1530 C CA . GLU A 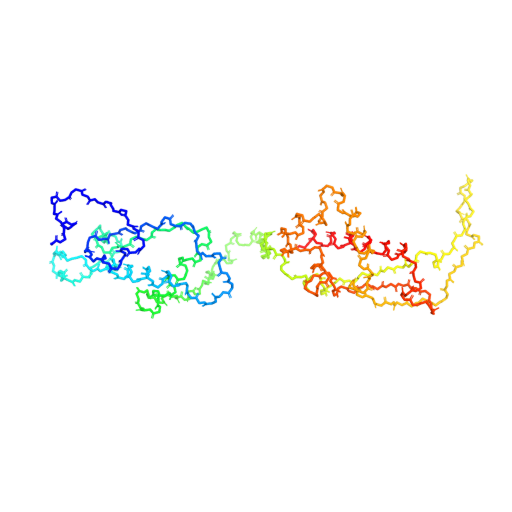1 181 ? 23.219 -12.933 -52.307 1.00 45.38 181 GLU A CA 1
ATOM 1531 C C . GLU A 1 181 ? 22.804 -14.338 -52.750 1.00 45.38 181 GLU A C 1
ATOM 1533 O O . GLU A 1 181 ? 23.651 -15.225 -52.859 1.00 45.38 181 GLU A O 1
ATOM 1538 N N . GLU A 1 182 ? 21.514 -14.547 -53.000 1.00 50.00 182 GLU A N 1
ATOM 1539 C CA . GLU A 1 182 ? 20.960 -15.820 -53.466 1.00 50.00 182 GLU A CA 1
ATOM 1540 C C . GLU A 1 182 ? 20.346 -15.630 -54.854 1.00 50.00 182 GLU A C 1
ATOM 1542 O O . GLU A 1 182 ? 19.618 -14.668 -55.106 1.00 50.00 182 GLU A O 1
ATOM 1547 N N . GLU A 1 183 ? 20.659 -16.540 -55.772 1.00 49.00 183 GLU A N 1
ATOM 1548 C CA . GLU A 1 183 ? 19.994 -16.614 -57.068 1.00 49.00 183 GLU A CA 1
ATOM 1549 C C . GLU A 1 183 ? 18.752 -17.495 -56.922 1.00 49.00 183 GLU A C 1
ATOM 1551 O O . GLU A 1 183 ? 18.866 -18.696 -56.670 1.00 49.00 183 GLU A O 1
ATOM 1556 N N . ILE A 1 184 ? 17.577 -16.871 -57.044 1.00 49.84 184 ILE A N 1
ATOM 1557 C CA . ILE A 1 184 ? 16.281 -17.549 -56.944 1.00 49.84 184 ILE A CA 1
ATOM 1558 C C . ILE A 1 184 ? 16.044 -18.334 -58.235 1.00 49.84 184 ILE A C 1
ATOM 1560 O O . ILE A 1 184 ? 15.883 -17.735 -59.304 1.00 49.84 184 ILE A O 1
ATOM 1564 N N . ASP A 1 185 ? 15.989 -19.663 -58.135 1.00 54.53 185 ASP A N 1
ATOM 1565 C CA . ASP A 1 185 ? 15.683 -20.541 -59.266 1.00 54.53 185 ASP A CA 1
ATOM 1566 C C . ASP A 1 185 ? 14.177 -20.855 -59.303 1.00 54.53 185 ASP A C 1
ATOM 1568 O O . ASP A 1 185 ? 13.642 -21.648 -58.526 1.00 54.53 185 ASP A O 1
ATOM 1572 N N . LEU A 1 186 ? 13.462 -20.218 -60.235 1.00 59.81 186 LEU A N 1
ATOM 1573 C CA . LEU A 1 186 ? 12.012 -20.380 -60.409 1.00 59.81 186 LEU A CA 1
ATOM 1574 C C . LEU A 1 186 ? 11.607 -21.785 -60.906 1.00 59.81 186 LEU A C 1
ATOM 1576 O O . LEU A 1 186 ? 10.410 -22.068 -60.988 1.00 59.81 186 LEU A O 1
ATOM 1580 N N . ALA A 1 187 ? 12.566 -22.657 -61.246 1.00 62.16 187 ALA A N 1
ATOM 1581 C CA . ALA A 1 187 ? 12.323 -24.015 -61.735 1.00 62.16 187 ALA A CA 1
ATOM 1582 C C . ALA A 1 187 ? 12.323 -25.105 -60.639 1.00 62.16 187 ALA A C 1
ATOM 1584 O O . ALA A 1 187 ? 12.048 -26.266 -60.942 1.00 62.16 187 ALA A O 1
ATOM 1585 N N . GLY A 1 188 ? 12.544 -24.752 -59.366 1.00 54.78 188 GLY A N 1
ATOM 1586 C CA . GLY A 1 188 ? 12.261 -25.635 -58.225 1.00 54.78 188 GLY A CA 1
ATOM 1587 C C . GLY A 1 188 ? 13.414 -26.511 -57.722 1.00 54.78 188 GLY A C 1
ATOM 1588 O O . GLY A 1 188 ? 13.182 -27.355 -56.854 1.00 54.78 188 GLY A O 1
ATOM 1589 N N . GLU A 1 189 ? 14.648 -26.311 -58.188 1.00 56.88 189 GLU A N 1
ATOM 1590 C CA . GLU A 1 189 ? 15.822 -26.760 -57.430 1.00 56.88 189 GLU A CA 1
ATOM 1591 C C . GLU A 1 189 ? 16.287 -25.657 -56.472 1.00 56.88 189 GLU A C 1
ATOM 1593 O O . GLU A 1 189 ? 16.149 -24.474 -56.755 1.00 56.88 189 GLU A O 1
ATOM 1598 N N . LYS A 1 190 ? 16.775 -26.064 -55.293 1.00 53.59 190 LYS A N 1
ATOM 1599 C CA . LYS A 1 190 ? 17.091 -25.178 -54.161 1.00 53.59 190 LYS A CA 1
ATOM 1600 C C . LYS A 1 190 ? 17.954 -23.980 -54.579 1.00 53.59 190 LYS A C 1
ATOM 1602 O O . LYS A 1 190 ? 18.947 -24.164 -55.285 1.00 53.59 190 LYS A O 1
ATOM 1607 N N . ASP A 1 191 ? 17.604 -22.809 -54.046 1.00 50.00 191 ASP A N 1
ATOM 1608 C CA . ASP A 1 191 ? 18.301 -21.536 -54.254 1.00 50.00 191 ASP A CA 1
ATOM 1609 C C . ASP A 1 191 ? 19.822 -21.682 -54.071 1.00 50.00 191 ASP A C 1
ATOM 1611 O O . ASP A 1 191 ? 20.306 -22.327 -53.132 1.00 50.00 191 ASP A O 1
ATOM 1615 N N . LYS A 1 192 ? 20.597 -21.094 -54.991 1.00 56.59 192 LYS A N 1
ATOM 1616 C CA . LYS A 1 192 ? 22.068 -21.141 -54.964 1.00 56.59 192 LYS A CA 1
ATOM 1617 C C . LYS A 1 192 ? 22.612 -19.837 -54.383 1.00 56.59 192 LYS A C 1
ATOM 1619 O O . LYS A 1 192 ? 22.422 -18.766 -54.957 1.00 56.59 192 LYS A O 1
ATOM 1624 N N . ALA A 1 193 ? 23.333 -19.926 -53.264 1.00 49.06 193 ALA A N 1
ATOM 1625 C CA . ALA A 1 193 ? 24.032 -18.787 -52.667 1.00 49.06 193 ALA A CA 1
ATOM 1626 C C . ALA A 1 193 ? 25.238 -18.377 -53.536 1.00 49.06 193 ALA A C 1
ATOM 1628 O O . ALA A 1 193 ? 26.158 -19.170 -53.743 1.00 49.06 193 ALA A O 1
ATOM 1629 N N . ARG A 1 194 ? 25.234 -17.141 -54.048 1.00 50.31 194 ARG A N 1
ATOM 1630 C CA . ARG A 1 194 ? 26.274 -16.566 -54.920 1.00 50.31 194 ARG A CA 1
ATOM 1631 C C . ARG A 1 194 ? 27.425 -15.931 -54.147 1.00 50.31 194 ARG A C 1
ATOM 1633 O O . ARG A 1 194 ? 28.573 -16.052 -54.563 1.00 50.31 194 ARG A O 1
ATOM 1640 N N . LEU A 1 195 ? 27.133 -15.268 -53.032 1.00 43.47 195 LEU A N 1
ATOM 1641 C CA . LEU A 1 195 ? 28.115 -14.569 -52.200 1.00 43.47 195 LEU A CA 1
ATOM 1642 C C . LEU A 1 195 ? 27.692 -14.667 -50.738 1.00 43.47 195 LEU A C 1
ATOM 1644 O O . LEU A 1 195 ? 26.549 -14.368 -50.424 1.00 43.47 195 LEU A O 1
ATOM 1648 N N . ASN A 1 196 ? 28.627 -15.048 -49.867 1.00 48.53 196 ASN A N 1
ATOM 1649 C CA . ASN A 1 196 ? 28.502 -14.959 -48.413 1.00 48.53 196 ASN A CA 1
ATOM 1650 C C . ASN A 1 196 ? 29.725 -14.204 -47.883 1.00 48.53 196 ASN A C 1
ATOM 1652 O O . ASN A 1 196 ? 30.794 -14.785 -47.707 1.00 48.53 196 ASN A O 1
ATOM 1656 N N . LEU A 1 197 ? 29.583 -12.898 -47.664 1.00 48.56 197 LEU A N 1
ATOM 1657 C CA . LEU A 1 197 ? 30.592 -12.084 -46.985 1.00 48.56 197 LEU A CA 1
ATOM 1658 C C . LEU A 1 197 ? 30.218 -11.993 -45.508 1.00 48.56 197 LEU A C 1
ATOM 1660 O O . LEU A 1 197 ? 29.321 -11.232 -45.154 1.00 48.56 197 LEU A O 1
ATOM 1664 N N . SER A 1 198 ? 30.898 -12.764 -44.660 1.00 54.53 198 SER A N 1
ATOM 1665 C CA . SER A 1 198 ? 30.817 -12.654 -43.200 1.00 54.53 198 SER A CA 1
ATOM 1666 C C . SER A 1 198 ? 32.109 -12.059 -42.653 1.00 54.53 198 SER A C 1
ATOM 1668 O O . SER A 1 198 ? 33.195 -12.503 -43.025 1.00 54.53 198 SER A O 1
ATOM 1670 N N . TYR A 1 199 ? 32.017 -11.100 -41.737 1.00 54.72 199 TYR A N 1
ATOM 1671 C CA . TYR A 1 199 ? 33.202 -10.627 -41.020 1.00 54.72 199 TYR A CA 1
ATOM 1672 C C . TYR A 1 199 ? 33.737 -11.715 -40.075 1.00 54.72 199 TYR A C 1
ATOM 1674 O O . TYR A 1 199 ? 32.991 -12.249 -39.257 1.00 54.72 199 TYR A O 1
ATOM 1682 N N . GLU A 1 200 ? 35.035 -12.019 -40.164 1.00 52.47 200 GLU A N 1
ATOM 1683 C CA . GLU A 1 200 ? 35.675 -13.130 -39.435 1.00 52.47 200 GLU A CA 1
ATOM 1684 C C . GLU A 1 200 ? 35.805 -12.891 -37.923 1.00 52.47 200 GLU A C 1
ATOM 1686 O O . GLU A 1 200 ? 35.966 -13.840 -37.155 1.00 52.47 200 GLU A O 1
ATOM 1691 N N . SER A 1 201 ? 35.715 -11.639 -37.466 1.00 57.00 201 SER A N 1
ATOM 1692 C CA . SER A 1 201 ? 35.938 -11.302 -36.064 1.00 57.00 201 SER A CA 1
ATOM 1693 C C . SER A 1 201 ? 34.876 -10.356 -35.495 1.00 57.00 201 SER A C 1
ATOM 1695 O O . SER A 1 201 ? 34.915 -9.130 -35.624 1.00 57.00 201 SER A O 1
ATOM 1697 N N . LEU A 1 202 ? 33.899 -10.962 -34.820 1.00 65.62 202 LEU A N 1
ATOM 1698 C CA . LEU A 1 202 ? 32.842 -10.267 -34.090 1.00 65.62 202 LEU A CA 1
ATOM 1699 C C . LEU A 1 202 ? 33.248 -10.065 -32.624 1.00 65.62 202 LEU A C 1
ATOM 1701 O O . LEU A 1 202 ? 33.768 -10.977 -31.981 1.00 65.62 202 LEU A O 1
ATOM 1705 N N . ILE A 1 203 ? 32.974 -8.882 -32.077 1.00 68.00 203 ILE A N 1
ATOM 1706 C CA . ILE A 1 203 ? 33.119 -8.562 -30.651 1.00 68.00 203 ILE A CA 1
ATOM 1707 C C . ILE A 1 203 ? 31.761 -8.231 -30.046 1.00 68.00 203 ILE A C 1
ATOM 1709 O O . ILE A 1 203 ? 30.866 -7.733 -30.723 1.00 68.00 203 ILE A O 1
ATOM 1713 N N . THR A 1 204 ? 31.610 -8.509 -28.752 1.00 74.44 204 THR A N 1
ATOM 1714 C CA . THR A 1 204 ? 30.426 -8.116 -27.980 1.00 74.44 204 THR A CA 1
ATOM 1715 C C . THR A 1 204 ? 30.772 -6.923 -27.101 1.00 74.44 204 THR A C 1
ATOM 1717 O O . THR A 1 204 ? 31.665 -7.016 -26.262 1.00 74.44 204 THR A O 1
ATOM 1720 N N . ILE A 1 205 ? 30.047 -5.820 -27.271 1.00 74.56 205 ILE A N 1
ATOM 1721 C CA . ILE A 1 205 ? 30.193 -4.598 -26.482 1.00 74.56 205 ILE A CA 1
ATOM 1722 C C . ILE A 1 205 ? 29.001 -4.512 -25.516 1.00 74.56 205 ILE A C 1
ATOM 1724 O O . ILE A 1 205 ? 27.866 -4.354 -25.977 1.00 74.56 205 ILE A O 1
ATOM 1728 N N . PRO A 1 206 ? 29.214 -4.644 -24.193 1.00 76.31 206 PRO A N 1
ATOM 1729 C CA . PRO A 1 206 ? 28.174 -4.384 -23.206 1.00 76.31 206 PRO A CA 1
ATOM 1730 C C . PRO A 1 206 ? 28.005 -2.870 -23.029 1.00 76.31 206 PRO A C 1
ATOM 1732 O O . PRO A 1 206 ? 28.959 -2.166 -22.703 1.00 76.31 206 PRO A O 1
ATOM 1735 N N . VAL A 1 207 ? 26.793 -2.366 -23.247 1.00 80.44 207 VAL A N 1
ATOM 1736 C CA . VAL A 1 207 ? 26.443 -0.946 -23.092 1.00 80.44 207 VAL A CA 1
ATOM 1737 C C . VAL A 1 207 ? 25.234 -0.842 -22.177 1.00 80.44 207 VAL A C 1
ATOM 1739 O O . VAL A 1 207 ? 24.284 -1.608 -22.339 1.00 80.44 207 VAL A O 1
ATOM 1742 N N . LYS A 1 208 ? 25.229 0.085 -21.216 1.00 83.81 208 LYS A N 1
ATOM 1743 C CA . LYS A 1 208 ? 24.048 0.281 -20.368 1.00 83.81 208 LYS A CA 1
ATOM 1744 C C . LYS A 1 208 ? 23.020 1.136 -21.093 1.00 83.81 208 LYS A C 1
ATOM 1746 O O . LYS A 1 208 ? 23.366 2.023 -21.869 1.00 83.81 208 LYS A O 1
ATOM 1751 N N . PHE A 1 209 ? 21.740 0.934 -20.800 1.00 80.81 209 PHE A N 1
ATOM 1752 C CA . PHE A 1 209 ? 20.668 1.751 -21.381 1.00 80.81 209 PHE A CA 1
ATOM 1753 C C . PHE A 1 209 ? 20.877 3.260 -21.147 1.00 80.81 209 PHE A C 1
ATOM 1755 O O . PHE A 1 209 ? 20.592 4.064 -22.032 1.00 80.81 209 PHE A O 1
ATOM 1762 N N . LYS A 1 210 ? 21.425 3.648 -19.983 1.00 82.12 210 LYS A N 1
ATOM 1763 C CA . LYS A 1 210 ? 21.745 5.050 -19.660 1.00 82.12 210 LYS A CA 1
ATOM 1764 C C . LYS A 1 210 ? 22.840 5.673 -20.534 1.00 82.12 210 LYS A C 1
ATOM 1766 O O . LYS A 1 210 ? 22.916 6.896 -20.594 1.00 82.12 210 LYS A O 1
ATOM 1771 N N . ASP A 1 211 ? 23.661 4.855 -21.192 1.00 83.12 211 ASP A N 1
ATOM 1772 C CA . ASP A 1 211 ? 24.787 5.315 -22.013 1.00 83.12 211 ASP A CA 1
ATOM 1773 C C . ASP A 1 211 ? 24.347 5.694 -23.441 1.00 83.12 211 ASP A C 1
ATOM 1775 O O . ASP A 1 211 ? 25.126 6.257 -24.210 1.00 83.12 211 ASP A O 1
ATOM 1779 N N . PHE A 1 212 ? 23.095 5.404 -23.818 1.00 83.31 212 PHE A N 1
ATOM 1780 C CA . PHE A 1 212 ? 22.521 5.866 -25.080 1.00 83.31 212 PHE A CA 1
ATOM 1781 C C . PHE A 1 212 ? 22.152 7.349 -25.010 1.00 83.31 212 PHE A C 1
ATOM 1783 O O . PHE A 1 212 ? 21.694 7.862 -23.987 1.00 83.31 212 PHE A O 1
ATOM 1790 N N . ASP A 1 213 ? 22.261 8.039 -26.145 1.00 85.56 213 ASP A N 1
ATOM 1791 C CA . ASP A 1 213 ? 21.888 9.445 -26.212 1.00 85.56 213 ASP A CA 1
ATOM 1792 C C . ASP A 1 213 ? 20.401 9.658 -25.890 1.00 85.56 213 ASP A C 1
ATOM 1794 O O . ASP A 1 213 ? 19.507 9.053 -26.496 1.00 85.56 213 ASP A O 1
ATOM 1798 N N . LEU A 1 214 ? 20.126 10.617 -25.003 1.00 83.69 214 LEU A N 1
ATOM 1799 C CA . LEU A 1 214 ? 18.777 10.935 -24.521 1.00 83.69 214 LEU A CA 1
ATOM 1800 C C . LEU A 1 214 ? 17.770 11.178 -25.658 1.00 83.69 214 LEU A C 1
ATOM 1802 O O . LEU A 1 214 ? 16.605 10.791 -25.566 1.00 83.69 214 LEU A O 1
ATOM 1806 N N . HIS A 1 215 ? 18.205 11.821 -26.742 1.00 85.31 215 HIS A N 1
ATOM 1807 C CA . HIS A 1 215 ? 17.340 12.119 -27.882 1.00 85.31 215 HIS A CA 1
ATOM 1808 C C . HIS A 1 215 ? 16.919 10.852 -28.651 1.00 85.31 215 HIS A C 1
ATOM 1810 O O . HIS A 1 215 ? 15.798 10.796 -29.160 1.00 85.31 215 HIS A O 1
ATOM 1816 N N . ILE A 1 216 ? 17.770 9.820 -28.696 1.00 85.38 216 ILE A N 1
ATOM 1817 C CA . ILE A 1 216 ? 17.469 8.525 -29.323 1.00 85.38 216 ILE A CA 1
ATOM 1818 C C . ILE A 1 216 ? 16.524 7.724 -28.421 1.00 85.38 216 ILE A C 1
ATOM 1820 O O . ILE A 1 216 ? 15.534 7.183 -28.913 1.00 85.38 216 ILE A O 1
ATOM 1824 N N . ILE A 1 217 ? 16.762 7.729 -27.105 1.00 85.06 217 ILE A N 1
ATOM 1825 C CA . ILE A 1 217 ? 15.884 7.089 -26.110 1.00 85.06 217 ILE A CA 1
ATOM 1826 C C . ILE A 1 217 ? 14.471 7.676 -26.177 1.00 85.06 217 ILE A C 1
ATOM 1828 O O . ILE A 1 217 ? 13.497 6.942 -26.348 1.00 85.06 217 ILE A O 1
ATOM 1832 N N . ASN A 1 218 ? 14.348 9.005 -26.131 1.00 85.38 218 ASN A N 1
ATOM 1833 C CA . ASN A 1 218 ? 13.053 9.683 -26.226 1.00 85.38 218 ASN A CA 1
ATOM 1834 C C . ASN A 1 218 ? 12.338 9.359 -27.540 1.00 85.38 218 ASN A C 1
ATOM 1836 O O . ASN A 1 218 ? 11.122 9.165 -27.559 1.00 85.38 218 ASN A O 1
ATOM 1840 N N . LYS A 1 219 ? 13.084 9.273 -28.648 1.00 86.88 219 LYS A N 1
ATOM 1841 C CA . LYS A 1 219 ? 12.523 8.886 -29.944 1.00 86.88 219 LYS A CA 1
ATOM 1842 C C . LYS A 1 219 ? 12.014 7.443 -29.929 1.00 86.88 219 LYS A C 1
ATOM 1844 O O . LYS A 1 219 ? 10.918 7.207 -30.428 1.00 86.88 219 LYS A O 1
ATOM 1849 N N . ALA A 1 220 ? 12.757 6.506 -29.342 1.00 85.88 220 ALA A N 1
ATOM 1850 C CA . ALA A 1 220 ? 12.350 5.105 -29.225 1.00 85.88 220 ALA A CA 1
ATOM 1851 C C . ALA A 1 220 ? 11.072 4.950 -28.382 1.00 85.88 220 ALA A C 1
ATOM 1853 O O . ALA A 1 220 ? 10.109 4.330 -28.836 1.00 85.88 220 ALA A O 1
ATOM 1854 N N . ILE A 1 221 ? 11.029 5.590 -27.208 1.00 85.88 221 ILE A N 1
ATOM 1855 C CA . ILE A 1 221 ? 9.861 5.593 -26.313 1.00 85.88 221 ILE A CA 1
ATOM 1856 C C . ILE A 1 221 ? 8.645 6.195 -27.020 1.00 85.88 221 ILE A C 1
ATOM 1858 O O . ILE A 1 221 ? 7.579 5.590 -27.026 1.00 85.88 221 ILE A O 1
ATOM 1862 N N . ASN A 1 222 ? 8.804 7.345 -27.683 1.00 85.94 222 ASN A N 1
ATOM 1863 C CA . ASN A 1 222 ? 7.706 7.995 -28.400 1.00 85.94 222 ASN A CA 1
ATOM 1864 C C . ASN A 1 222 ? 7.161 7.149 -29.555 1.00 85.94 222 ASN A C 1
ATOM 1866 O O . ASN A 1 222 ? 5.963 7.192 -29.818 1.00 85.94 222 ASN A O 1
ATOM 1870 N N . ILE A 1 223 ? 8.015 6.398 -30.259 1.00 86.19 223 ILE A N 1
ATOM 1871 C CA . ILE A 1 223 ? 7.564 5.469 -31.303 1.00 86.19 223 ILE A CA 1
ATOM 1872 C C . ILE A 1 223 ? 6.721 4.358 -30.674 1.00 86.19 223 ILE A C 1
ATOM 1874 O O . ILE A 1 223 ? 5.623 4.097 -31.159 1.00 86.19 223 ILE A O 1
ATOM 1878 N N . LYS A 1 224 ? 7.194 3.755 -29.577 1.00 84.19 224 LYS A N 1
ATOM 1879 C CA . LYS A 1 224 ? 6.491 2.657 -28.901 1.00 84.19 224 LYS A CA 1
ATOM 1880 C C . LYS A 1 224 ? 5.221 3.092 -28.179 1.00 84.19 224 LYS A C 1
ATOM 1882 O O . LYS A 1 224 ? 4.264 2.331 -28.134 1.00 84.19 224 LYS A O 1
ATOM 1887 N N . ALA A 1 225 ? 5.157 4.321 -27.678 1.00 84.19 225 ALA A N 1
ATOM 1888 C CA . ALA A 1 225 ? 3.974 4.865 -27.013 1.00 84.19 225 ALA A CA 1
ATOM 1889 C C . ALA A 1 225 ? 2.776 5.103 -27.958 1.00 84.19 225 ALA A C 1
ATOM 1891 O O . ALA A 1 225 ? 1.660 5.326 -27.481 1.00 84.19 225 ALA A O 1
ATOM 1892 N N . ARG A 1 226 ? 2.982 5.069 -29.287 1.00 83.19 226 ARG A N 1
ATOM 1893 C CA . ARG A 1 226 ? 1.903 5.253 -30.277 1.00 83.19 226 ARG A CA 1
ATOM 1894 C C . ARG A 1 226 ? 0.853 4.149 -30.207 1.00 83.19 226 ARG A C 1
ATOM 1896 O O . ARG A 1 226 ? -0.322 4.434 -30.416 1.00 83.19 226 ARG A O 1
ATOM 1903 N N . GLU A 1 227 ? 1.257 2.926 -29.882 1.00 78.69 227 GLU A N 1
ATOM 1904 C CA . GLU A 1 227 ? 0.348 1.785 -29.760 1.00 78.69 227 GLU A CA 1
ATOM 1905 C C . GLU A 1 227 ? -0.620 1.986 -28.578 1.00 78.69 227 GLU A C 1
ATOM 1907 O O . GLU A 1 227 ? -0.231 2.478 -27.515 1.00 78.69 227 GLU A O 1
ATOM 1912 N N . GLU A 1 228 ? -1.901 1.646 -28.764 1.00 69.56 228 GLU A N 1
ATOM 1913 C CA . GLU A 1 228 ? -2.965 1.956 -27.794 1.00 69.56 228 GLU A CA 1
ATOM 1914 C C . GLU A 1 228 ? -2.775 1.308 -26.426 1.00 69.56 228 GLU A C 1
ATOM 1916 O O . GLU A 1 228 ? -2.994 1.956 -25.403 1.00 69.56 228 GLU A O 1
ATOM 1921 N N . GLN A 1 229 ? -2.281 0.073 -26.422 1.00 74.25 229 GLN A N 1
ATOM 1922 C CA . GLN A 1 229 ? -2.028 -0.726 -25.223 1.00 74.25 229 GLN A CA 1
ATOM 1923 C C . GLN A 1 229 ? -0.546 -0.724 -24.820 1.00 74.25 229 GLN A C 1
ATOM 1925 O O . GLN A 1 229 ? -0.089 -1.597 -24.089 1.00 74.25 229 GLN A O 1
ATOM 1930 N N . SER A 1 230 ? 0.236 0.245 -25.304 1.00 80.31 230 SER A N 1
ATOM 1931 C CA . SER A 1 230 ? 1.667 0.288 -25.012 1.00 80.31 230 SER A CA 1
ATOM 1932 C C . SER A 1 230 ? 1.941 0.562 -23.537 1.00 80.31 230 SER A C 1
ATOM 1934 O O . SER A 1 230 ? 1.436 1.540 -22.972 1.00 80.31 230 SER A O 1
ATOM 1936 N N . LEU A 1 231 ? 2.837 -0.233 -22.946 1.00 78.81 231 LEU A N 1
ATOM 1937 C CA . LEU A 1 231 ? 3.407 0.025 -21.621 1.00 78.81 231 LEU A CA 1
ATOM 1938 C C . LEU A 1 231 ? 4.086 1.400 -21.558 1.00 78.81 231 LEU A C 1
ATOM 1940 O O . LEU A 1 231 ? 4.082 2.042 -20.518 1.00 78.81 231 LEU A O 1
ATOM 1944 N N . PHE A 1 232 ? 4.646 1.874 -22.674 1.00 82.00 232 PHE A N 1
ATOM 1945 C CA . PHE A 1 232 ? 5.474 3.081 -22.727 1.00 82.00 232 PHE A CA 1
ATOM 1946 C C . PHE A 1 232 ? 4.678 4.390 -22.796 1.00 82.00 232 PHE A C 1
ATOM 1948 O O . PHE A 1 232 ? 5.267 5.470 -22.885 1.00 82.00 232 PHE A O 1
ATOM 1955 N N . ARG A 1 233 ? 3.341 4.328 -22.735 1.00 83.31 233 ARG A N 1
ATOM 1956 C CA . ARG A 1 233 ? 2.513 5.517 -22.503 1.00 83.31 233 ARG A CA 1
ATOM 1957 C C . ARG A 1 233 ? 2.748 6.029 -21.091 1.00 83.31 233 ARG A C 1
ATOM 1959 O O . ARG A 1 233 ? 2.743 5.264 -20.134 1.00 83.31 233 ARG A O 1
ATOM 1966 N N . PHE A 1 234 ? 2.891 7.344 -20.952 1.00 82.62 234 PHE A N 1
ATOM 1967 C CA . PHE A 1 234 ? 3.224 7.946 -19.662 1.00 82.62 234 PHE A CA 1
ATOM 1968 C C . PHE A 1 234 ? 2.210 7.614 -18.555 1.00 82.62 234 PHE A C 1
ATOM 1970 O O . PHE A 1 234 ? 2.616 7.392 -17.421 1.00 82.62 234 PHE A O 1
ATOM 1977 N N . CYS A 1 235 ? 0.915 7.517 -18.877 1.00 80.12 235 CYS A N 1
ATOM 1978 C CA . CYS A 1 235 ? -0.116 7.105 -17.920 1.00 80.12 235 CYS A CA 1
ATOM 1979 C C . CYS A 1 235 ? 0.159 5.703 -17.354 1.00 80.12 235 CYS A C 1
ATOM 1981 O O . CYS A 1 235 ? 0.227 5.545 -16.142 1.00 80.12 235 CYS A O 1
ATOM 1983 N N . HIS A 1 236 ? 0.422 4.722 -18.223 1.00 81.69 236 HIS A N 1
ATOM 1984 C CA . HIS A 1 236 ? 0.710 3.347 -17.809 1.00 81.69 236 HIS A CA 1
ATOM 1985 C C . HIS A 1 236 ? 2.039 3.246 -17.056 1.00 81.69 236 HIS A C 1
ATOM 1987 O O . HIS A 1 236 ? 2.098 2.626 -16.000 1.00 81.69 236 HIS A O 1
ATOM 1993 N N . LEU A 1 237 ? 3.092 3.924 -17.528 1.00 80.38 237 LEU A N 1
ATOM 1994 C CA . LEU A 1 237 ? 4.369 3.973 -16.808 1.00 80.38 237 LEU A CA 1
ATOM 1995 C C . LEU A 1 237 ? 4.217 4.578 -15.407 1.00 80.38 237 LEU A C 1
ATOM 1997 O O . LEU A 1 237 ? 4.823 4.092 -14.457 1.00 80.38 237 LEU A O 1
ATOM 2001 N N . LYS A 1 238 ? 3.414 5.634 -15.262 1.00 80.88 238 LYS A N 1
ATOM 2002 C CA . LYS A 1 238 ? 3.148 6.265 -13.967 1.00 80.88 238 LYS A CA 1
ATOM 2003 C C . LYS A 1 238 ? 2.381 5.330 -13.032 1.00 80.88 238 LYS A C 1
ATOM 2005 O O . LYS A 1 238 ? 2.689 5.277 -11.842 1.00 80.88 238 LYS A O 1
ATOM 2010 N N . ASP A 1 239 ? 1.406 4.599 -13.559 1.00 78.06 239 ASP A N 1
ATOM 2011 C CA . ASP A 1 239 ? 0.576 3.696 -12.765 1.00 78.06 239 ASP A CA 1
ATOM 2012 C C . ASP A 1 239 ? 1.357 2.459 -12.292 1.00 78.06 239 ASP A C 1
ATOM 2014 O O . ASP A 1 239 ? 1.254 2.098 -11.110 1.00 78.06 239 ASP A O 1
ATOM 2018 N N . GLU A 1 240 ? 2.183 1.888 -13.178 1.00 75.25 240 GLU A N 1
ATOM 2019 C CA . GLU A 1 240 ? 2.970 0.665 -12.964 1.00 75.25 240 GLU A CA 1
ATOM 2020 C C . GLU A 1 240 ? 4.293 0.900 -12.213 1.00 75.25 240 GLU A C 1
ATOM 2022 O O . GLU A 1 240 ? 4.633 0.142 -11.302 1.00 75.25 240 GLU A O 1
ATOM 2027 N N . LEU A 1 241 ? 5.041 1.954 -12.570 1.00 72.81 241 LEU A N 1
ATOM 2028 C CA . LEU A 1 241 ? 6.402 2.223 -12.074 1.00 72.81 241 LEU A CA 1
ATOM 2029 C C . LEU A 1 241 ? 6.497 3.422 -11.108 1.00 72.81 241 LEU A C 1
ATOM 2031 O O . LEU A 1 241 ? 7.579 3.698 -10.600 1.00 72.81 241 LEU A O 1
ATOM 2035 N N . GLU A 1 242 ? 5.396 4.134 -10.828 1.00 74.06 242 GLU A N 1
ATOM 2036 C CA . GLU A 1 242 ? 5.358 5.321 -9.943 1.00 74.06 242 GLU A CA 1
ATOM 2037 C C . GLU A 1 242 ? 6.346 6.444 -10.348 1.00 74.06 242 GLU A C 1
ATOM 2039 O O . GLU A 1 242 ? 6.861 7.167 -9.494 1.00 74.06 242 GLU A O 1
ATOM 2044 N N . ILE A 1 243 ? 6.610 6.620 -11.649 1.00 79.25 243 ILE A N 1
ATOM 2045 C CA . ILE A 1 243 ? 7.517 7.670 -12.149 1.00 79.25 243 ILE A CA 1
ATOM 2046 C C . ILE A 1 243 ? 6.847 9.053 -12.230 1.00 79.25 243 ILE A C 1
ATOM 2048 O O . ILE A 1 243 ? 5.667 9.174 -12.571 1.00 79.25 243 ILE A O 1
ATOM 2052 N N . GLU A 1 244 ? 7.613 10.120 -11.975 1.00 77.00 244 GLU A N 1
ATOM 2053 C CA . GLU A 1 244 ? 7.158 11.513 -12.131 1.00 77.00 244 GLU A CA 1
ATOM 2054 C C . GLU A 1 244 ? 7.516 12.073 -13.515 1.00 77.00 244 GLU A C 1
ATOM 2056 O O . GLU A 1 244 ? 6.813 12.932 -14.051 1.00 77.00 244 GLU A O 1
ATOM 2061 N N . SER A 1 245 ? 8.589 11.564 -14.125 1.00 78.06 245 SER A N 1
ATOM 2062 C CA . SER A 1 245 ? 9.069 11.966 -15.445 1.00 78.06 245 SER A CA 1
ATOM 2063 C C . SER A 1 245 ? 9.610 10.782 -16.244 1.00 78.06 245 SER A C 1
ATOM 2065 O O . SER A 1 245 ? 10.187 9.853 -15.692 1.00 78.06 245 SER A O 1
ATOM 2067 N N . VAL A 1 246 ? 9.543 10.856 -17.578 1.00 75.69 246 VAL A N 1
ATOM 2068 C CA . VAL A 1 246 ? 10.201 9.889 -18.485 1.00 75.69 246 VAL A CA 1
ATOM 2069 C C . VAL A 1 246 ? 11.713 9.817 -18.231 1.00 75.69 246 VAL A C 1
ATOM 2071 O O . VAL A 1 246 ? 12.323 8.768 -18.412 1.00 75.69 246 VAL A O 1
ATOM 2074 N N . LYS A 1 247 ? 12.324 10.903 -17.737 1.00 76.44 247 LYS A N 1
ATOM 2075 C CA . LYS A 1 247 ? 13.741 10.917 -17.341 1.00 76.44 247 LYS A CA 1
ATOM 2076 C C . LYS A 1 247 ? 14.042 9.986 -16.168 1.00 76.44 247 LYS A C 1
ATOM 2078 O O . LYS A 1 247 ? 15.173 9.524 -16.054 1.00 76.44 247 LYS A O 1
ATOM 2083 N N . ASP A 1 248 ? 13.052 9.686 -15.329 1.00 78.94 248 ASP A N 1
ATOM 2084 C CA . ASP A 1 248 ? 13.232 8.769 -14.206 1.00 78.94 248 ASP A CA 1
ATOM 2085 C C . ASP A 1 248 ? 13.520 7.344 -14.681 1.00 78.94 248 ASP A C 1
ATOM 2087 O O . ASP A 1 248 ? 14.208 6.618 -13.977 1.00 78.94 248 ASP A O 1
ATOM 2091 N N . LEU A 1 249 ? 13.122 6.973 -15.906 1.00 77.75 249 LEU A N 1
ATOM 2092 C CA . LEU A 1 249 ? 13.447 5.670 -16.496 1.00 77.75 249 LEU A CA 1
ATOM 2093 C C . LEU A 1 249 ? 14.959 5.426 -16.623 1.00 77.75 249 LEU A C 1
ATOM 2095 O O . LEU A 1 249 ? 15.386 4.277 -16.665 1.00 77.75 249 LEU A O 1
ATOM 2099 N N . LEU A 1 250 ? 15.769 6.489 -16.667 1.00 75.88 250 LEU A N 1
ATOM 2100 C CA . LEU A 1 250 ? 17.231 6.405 -16.744 1.00 75.88 250 LEU A CA 1
ATOM 2101 C C . LEU A 1 250 ? 17.891 6.111 -15.392 1.00 75.88 250 LEU A C 1
ATOM 2103 O O . LEU A 1 250 ? 19.102 5.892 -15.345 1.00 75.88 250 LEU A O 1
ATOM 2107 N N . LYS A 1 251 ? 17.134 6.125 -14.288 1.00 78.12 251 LYS A N 1
ATOM 2108 C CA . LYS A 1 251 ? 17.662 5.772 -12.967 1.00 78.12 251 LYS A CA 1
ATOM 2109 C C . LYS A 1 251 ? 17.961 4.275 -12.897 1.00 78.12 251 LYS A C 1
ATOM 2111 O O . LYS A 1 251 ? 17.351 3.463 -13.592 1.00 78.12 251 LYS A O 1
ATOM 2116 N N . GLU A 1 252 ? 18.889 3.915 -12.017 1.00 71.00 252 GLU A N 1
ATOM 2117 C CA . GLU A 1 252 ? 19.368 2.534 -11.846 1.00 71.00 252 GLU A CA 1
ATOM 2118 C C . GLU A 1 252 ? 18.284 1.587 -11.308 1.00 71.00 252 GLU A C 1
ATOM 2120 O O . GLU A 1 252 ? 18.313 0.391 -11.599 1.00 71.00 252 GLU A O 1
ATOM 2125 N N . GLU A 1 253 ? 17.295 2.137 -10.598 1.00 67.44 253 GLU A N 1
ATOM 2126 C CA . GLU A 1 253 ? 16.095 1.442 -10.103 1.00 67.44 253 GLU A CA 1
ATOM 2127 C C . GLU A 1 253 ? 15.172 0.966 -11.246 1.00 67.44 253 GLU A C 1
ATOM 2129 O O . GLU A 1 253 ? 14.412 0.008 -11.081 1.00 67.44 253 GLU A O 1
ATOM 2134 N N . PHE A 1 254 ? 15.273 1.605 -12.421 1.00 76.69 254 PHE A N 1
ATOM 2135 C CA . PHE A 1 254 ? 14.463 1.320 -13.603 1.00 76.69 254 PHE A CA 1
ATOM 2136 C C . PHE A 1 254 ? 15.317 0.763 -14.754 1.00 76.69 254 PHE A C 1
ATOM 2138 O O . PHE A 1 254 ? 16.025 -0.229 -14.587 1.00 76.69 254 PHE A O 1
ATOM 2145 N N . LEU A 1 255 ? 15.232 1.372 -15.943 1.00 73.19 255 LEU A N 1
ATOM 2146 C CA . LEU A 1 255 ? 15.864 0.877 -17.162 1.00 73.19 255 LEU A CA 1
ATOM 2147 C C . LEU A 1 255 ? 17.357 1.221 -17.244 1.00 73.19 255 LEU A C 1
ATOM 2149 O O . LEU A 1 255 ? 18.074 0.585 -18.006 1.00 73.19 255 LEU A O 1
ATOM 2153 N N . GLY A 1 256 ? 17.845 2.189 -16.461 1.00 73.00 256 GLY A N 1
ATOM 2154 C CA . GLY A 1 256 ? 19.181 2.770 -16.630 1.00 73.00 256 GLY A CA 1
ATOM 2155 C C . GLY A 1 256 ? 20.352 1.790 -16.519 1.00 73.00 256 GLY A C 1
ATOM 2156 O O . GLY A 1 256 ? 21.373 1.984 -17.176 1.00 73.00 256 GLY A O 1
ATOM 2157 N N . ASP A 1 257 ? 20.206 0.740 -15.715 1.00 79.62 257 ASP A N 1
ATOM 2158 C CA . ASP A 1 257 ? 21.271 -0.226 -15.421 1.00 79.62 257 ASP A CA 1
ATOM 2159 C C . ASP A 1 257 ? 21.131 -1.549 -16.199 1.00 79.62 257 ASP A C 1
ATOM 2161 O O . ASP A 1 257 ? 21.891 -2.486 -15.984 1.00 79.62 257 ASP A O 1
ATOM 2165 N N . PHE A 1 258 ? 20.181 -1.642 -17.134 1.00 78.50 258 PHE A N 1
ATOM 2166 C CA . PHE A 1 258 ? 20.097 -2.812 -18.005 1.00 78.50 258 PHE A CA 1
ATOM 2167 C C . PHE A 1 258 ? 21.249 -2.835 -19.009 1.00 78.50 258 PHE A C 1
ATOM 2169 O O . PHE A 1 258 ? 21.486 -1.860 -19.727 1.00 78.50 258 PHE A O 1
ATOM 2176 N N . GLU A 1 259 ? 21.940 -3.972 -19.064 1.00 77.50 259 GLU A N 1
ATOM 2177 C CA . GLU A 1 259 ? 23.023 -4.220 -20.009 1.00 77.50 259 GLU A CA 1
ATOM 2178 C C . GLU A 1 259 ? 22.476 -4.702 -21.357 1.00 77.50 259 GLU A C 1
ATOM 2180 O O . GLU A 1 259 ? 21.776 -5.711 -21.454 1.00 77.50 259 GLU A O 1
ATOM 2185 N N . ILE A 1 260 ? 22.842 -3.984 -22.413 1.00 79.75 260 ILE A N 1
ATOM 2186 C CA . ILE A 1 260 ? 22.549 -4.287 -23.811 1.00 79.75 260 ILE A CA 1
ATOM 2187 C C . ILE A 1 260 ? 23.855 -4.771 -24.440 1.00 79.75 260 ILE A C 1
ATOM 2189 O O . ILE A 1 260 ? 24.810 -4.006 -24.582 1.00 79.75 260 ILE A O 1
ATOM 2193 N N . LYS A 1 261 ? 23.913 -6.050 -24.817 1.00 76.75 261 LYS A N 1
ATOM 2194 C CA . LYS A 1 261 ? 25.080 -6.654 -25.469 1.00 76.75 261 LYS A CA 1
ATOM 2195 C C . LYS A 1 261 ? 24.957 -6.494 -26.979 1.00 76.75 261 LYS A C 1
ATOM 2197 O O . LYS A 1 261 ? 24.124 -7.140 -27.611 1.00 76.75 261 LYS A O 1
ATOM 2202 N N . ILE A 1 262 ? 25.780 -5.635 -27.568 1.00 75.62 262 ILE A N 1
ATOM 2203 C CA . ILE A 1 262 ? 25.767 -5.359 -29.009 1.00 75.62 262 ILE A CA 1
ATOM 2204 C C . ILE A 1 262 ? 26.916 -6.124 -29.664 1.00 75.62 262 ILE A C 1
ATOM 2206 O O . ILE A 1 262 ? 28.061 -5.989 -29.244 1.00 75.62 262 ILE A O 1
ATOM 2210 N N . ILE A 1 263 ? 26.625 -6.917 -30.693 1.00 71.50 263 ILE A N 1
ATOM 2211 C CA . ILE A 1 263 ? 27.635 -7.625 -31.485 1.00 71.50 263 ILE A CA 1
ATOM 2212 C C . ILE A 1 263 ? 28.003 -6.762 -32.699 1.00 71.50 263 ILE A C 1
ATOM 2214 O O . ILE A 1 263 ? 27.142 -6.497 -33.546 1.00 71.50 263 ILE A O 1
ATOM 2218 N N . THR A 1 264 ? 29.265 -6.3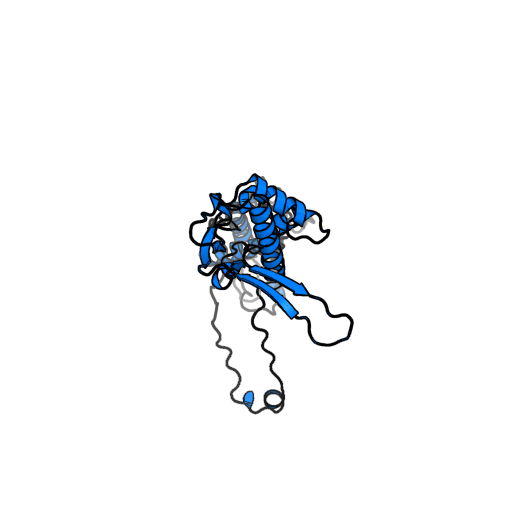36 -32.778 1.00 67.38 264 THR A N 1
ATOM 2219 C CA . THR A 1 264 ? 29.845 -5.501 -33.851 1.00 67.38 264 THR A CA 1
ATOM 2220 C C . THR A 1 264 ? 31.137 -6.124 -34.392 1.00 67.38 264 THR A C 1
ATOM 2222 O O . THR A 1 264 ? 31.654 -7.095 -33.839 1.00 67.38 264 THR A O 1
ATOM 2225 N N . VAL A 1 265 ? 31.666 -5.586 -35.493 1.00 68.00 265 VAL A N 1
ATOM 2226 C CA . VAL A 1 265 ? 32.992 -5.958 -36.017 1.00 68.00 265 VAL A CA 1
ATOM 2227 C C . VAL A 1 265 ? 34.119 -5.484 -35.101 1.00 68.00 265 VAL A C 1
ATOM 2229 O O . VAL A 1 265 ? 34.024 -4.418 -34.484 1.00 68.00 265 VAL A O 1
ATOM 2232 N N . GLN A 1 266 ? 35.214 -6.249 -35.047 1.00 56.84 266 GLN A N 1
ATOM 2233 C CA . GLN A 1 266 ? 36.445 -5.815 -34.384 1.00 56.84 266 GLN A CA 1
ATOM 2234 C C . GLN A 1 266 ? 36.892 -4.436 -34.887 1.00 56.84 266 GLN A C 1
ATOM 2236 O O . GLN A 1 266 ? 37.019 -4.205 -36.087 1.00 56.84 266 GLN A O 1
ATOM 2241 N N . GLY A 1 267 ? 37.148 -3.524 -33.945 1.00 58.47 267 GLY A N 1
ATOM 2242 C CA . GLY A 1 267 ? 37.637 -2.170 -34.221 1.00 58.47 267 GLY A CA 1
ATOM 2243 C C . GLY A 1 267 ? 36.564 -1.080 -34.266 1.00 58.47 267 GLY A C 1
ATOM 2244 O O . GLY A 1 267 ? 36.930 0.089 -34.251 1.00 58.47 267 GLY A O 1
ATOM 2245 N N . GLN A 1 268 ? 35.270 -1.424 -34.258 1.00 63.47 268 GLN A N 1
ATOM 2246 C CA . GLN A 1 268 ? 34.197 -0.437 -34.093 1.00 63.47 268 GLN A CA 1
ATOM 2247 C C . GLN A 1 268 ? 33.832 -0.260 -32.619 1.00 63.47 268 GLN A C 1
ATOM 2249 O O . GLN A 1 268 ? 33.504 -1.222 -31.923 1.00 63.47 268 GLN A O 1
ATOM 2254 N N . SER A 1 269 ? 33.859 0.985 -32.155 1.00 68.12 269 SER A N 1
ATOM 2255 C CA . SER A 1 269 ? 33.339 1.399 -30.856 1.00 68.12 269 SER A CA 1
ATOM 2256 C C . SER A 1 269 ? 31.828 1.642 -30.928 1.00 68.12 269 SER A C 1
ATOM 2258 O O . SER A 1 269 ? 31.255 1.855 -31.995 1.00 68.12 269 SER A O 1
ATOM 2260 N N . PHE A 1 270 ? 31.157 1.691 -29.775 1.00 68.19 270 PHE A N 1
ATOM 2261 C CA . PHE A 1 270 ? 29.746 2.089 -29.685 1.00 68.19 270 PHE A CA 1
ATOM 2262 C C . PHE A 1 270 ? 29.476 3.488 -30.280 1.00 68.19 270 PHE A C 1
ATOM 2264 O O . PHE A 1 270 ? 28.372 3.775 -30.751 1.00 68.19 270 PHE A O 1
ATOM 2271 N N . ALA A 1 271 ? 30.487 4.360 -30.300 1.00 69.88 271 ALA A N 1
ATOM 2272 C CA . ALA A 1 271 ? 30.410 5.667 -30.948 1.00 69.88 271 ALA A CA 1
ATOM 2273 C C . ALA A 1 271 ? 30.230 5.566 -32.474 1.00 69.88 271 ALA A C 1
ATOM 2275 O O . ALA A 1 271 ? 29.509 6.384 -33.042 1.00 69.88 271 ALA A O 1
ATOM 2276 N N . ASP A 1 272 ? 30.805 4.536 -33.101 1.00 71.88 272 ASP A N 1
ATOM 2277 C CA . ASP A 1 272 ? 30.844 4.364 -34.559 1.00 71.88 272 ASP A CA 1
ATOM 2278 C C . ASP A 1 272 ? 29.543 3.768 -35.120 1.00 71.88 272 ASP A C 1
ATOM 2280 O O . ASP A 1 272 ? 29.276 3.841 -36.319 1.00 71.88 272 ASP A O 1
ATOM 2284 N N . VAL A 1 273 ? 28.696 3.204 -34.252 1.00 75.62 273 VAL A N 1
ATOM 2285 C CA . VAL A 1 273 ? 27.366 2.710 -34.624 1.00 75.62 273 VAL A CA 1
ATOM 2286 C C . VAL A 1 273 ? 26.466 3.898 -34.970 1.00 75.62 273 VAL A C 1
ATOM 2288 O O . VAL A 1 273 ? 26.304 4.822 -34.163 1.00 75.62 273 VAL A O 1
ATOM 2291 N N . SER A 1 274 ? 25.824 3.867 -36.143 1.00 80.69 274 SER A N 1
ATOM 2292 C CA . SER A 1 274 ? 24.982 4.984 -36.568 1.00 80.69 274 SER A CA 1
ATOM 2293 C C . SER A 1 274 ? 23.780 5.175 -35.641 1.00 80.69 274 SER A C 1
ATOM 2295 O O . SER A 1 274 ? 23.233 4.233 -35.057 1.00 80.69 274 SER A O 1
ATOM 2297 N N . ASN A 1 275 ? 23.293 6.414 -35.562 1.00 83.38 275 ASN A N 1
ATOM 2298 C CA . ASN A 1 275 ? 22.119 6.749 -34.753 1.00 83.38 275 ASN A CA 1
ATOM 2299 C C . ASN A 1 275 ? 20.859 5.978 -35.188 1.00 83.38 275 ASN A C 1
ATOM 2301 O O . ASN A 1 275 ? 19.953 5.767 -34.380 1.00 83.38 275 ASN A O 1
ATOM 2305 N N . LYS A 1 276 ? 20.792 5.536 -36.453 1.00 80.56 276 LYS A N 1
ATOM 2306 C CA . LYS A 1 276 ? 19.685 4.722 -36.967 1.00 80.56 276 LYS A CA 1
ATOM 2307 C C . LYS A 1 276 ? 19.742 3.299 -36.415 1.00 80.56 276 LYS A C 1
ATOM 2309 O O . LYS A 1 276 ? 18.709 2.790 -35.978 1.00 80.56 276 LYS A O 1
ATOM 2314 N N . GLU A 1 277 ? 20.923 2.683 -36.377 1.00 78.50 277 GLU A N 1
ATOM 2315 C CA . GLU A 1 277 ? 21.099 1.370 -35.747 1.00 78.50 277 GLU A CA 1
ATOM 2316 C C . GLU A 1 277 ? 20.878 1.447 -34.232 1.00 78.50 277 GLU A C 1
ATOM 2318 O O . GLU A 1 277 ? 20.146 0.617 -33.695 1.00 78.50 277 GLU A O 1
ATOM 2323 N N . LYS A 1 278 ? 21.402 2.479 -33.551 1.00 82.06 278 LYS A N 1
ATOM 2324 C CA . LYS A 1 278 ? 21.149 2.720 -32.114 1.00 82.06 278 LYS A CA 1
ATOM 2325 C C . LYS A 1 278 ? 19.655 2.808 -31.799 1.00 82.06 278 LYS A C 1
ATOM 2327 O O . LYS A 1 278 ? 19.187 2.198 -30.841 1.00 82.06 278 LYS A O 1
ATOM 2332 N N . LEU A 1 279 ? 18.887 3.516 -32.632 1.00 83.06 279 LEU A N 1
ATOM 2333 C CA . LEU A 1 279 ? 17.432 3.587 -32.493 1.00 83.06 279 LEU A CA 1
ATOM 2334 C C . LEU A 1 279 ? 16.777 2.210 -32.656 1.00 83.06 279 LEU A C 1
ATOM 2336 O O . LEU A 1 279 ? 15.883 1.866 -31.889 1.00 83.06 279 LEU A O 1
ATOM 2340 N N . TYR A 1 280 ? 17.207 1.419 -33.639 1.00 82.94 280 TYR A N 1
ATOM 2341 C CA . TYR A 1 280 ? 16.636 0.094 -33.880 1.00 82.94 280 TYR A CA 1
ATOM 2342 C C . TYR A 1 280 ? 16.940 -0.891 -32.741 1.00 82.94 280 TYR A C 1
ATOM 2344 O O . TYR A 1 280 ? 16.052 -1.644 -32.341 1.00 82.94 280 TYR A O 1
ATOM 2352 N N . ILE A 1 281 ? 18.152 -0.834 -32.178 1.00 82.56 281 ILE A N 1
ATOM 2353 C CA . ILE A 1 281 ? 18.543 -1.589 -30.977 1.00 82.56 281 ILE A CA 1
ATOM 2354 C C . ILE A 1 281 ? 17.574 -1.286 -29.835 1.00 82.56 281 ILE A C 1
ATOM 2356 O O . ILE A 1 281 ? 16.990 -2.204 -29.263 1.00 82.56 281 ILE A O 1
ATOM 2360 N N . LEU A 1 282 ? 17.345 0.000 -29.555 1.00 83.88 282 LEU A N 1
ATOM 2361 C CA . LEU A 1 282 ? 16.438 0.424 -28.490 1.00 83.88 282 LEU A CA 1
ATOM 2362 C C . LEU A 1 282 ? 14.992 -0.007 -28.751 1.00 83.88 282 LEU A C 1
ATOM 2364 O O . LEU A 1 282 ? 14.326 -0.464 -27.832 1.00 83.88 282 LEU A O 1
ATOM 2368 N N . LEU A 1 283 ? 14.498 0.078 -29.989 1.00 85.25 283 LEU A N 1
ATOM 2369 C CA . LEU A 1 283 ? 13.141 -0.380 -30.314 1.00 85.25 283 LEU A CA 1
ATOM 2370 C C . LEU A 1 283 ? 12.957 -1.876 -30.031 1.00 85.25 283 LEU A C 1
ATOM 2372 O O . LEU A 1 283 ? 11.945 -2.257 -29.449 1.00 85.25 283 LEU A O 1
ATOM 2376 N N . ARG A 1 284 ? 13.938 -2.706 -30.407 1.00 82.38 284 ARG A N 1
ATOM 2377 C CA . ARG A 1 284 ? 13.914 -4.155 -30.159 1.00 82.38 284 ARG A CA 1
ATOM 2378 C C . ARG A 1 284 ? 14.041 -4.492 -28.677 1.00 82.38 284 ARG A C 1
ATOM 2380 O O . ARG A 1 284 ? 13.320 -5.358 -28.197 1.00 82.38 284 ARG A O 1
ATOM 2387 N N . PHE A 1 285 ? 14.908 -3.780 -27.964 1.00 83.50 285 PHE A N 1
ATOM 2388 C CA . PHE A 1 285 ? 15.047 -3.908 -26.517 1.00 83.50 285 PHE A CA 1
ATOM 2389 C C . PHE A 1 285 ? 13.728 -3.597 -25.796 1.00 83.50 285 PHE A C 1
ATOM 2391 O O . PHE A 1 285 ? 13.303 -4.358 -24.933 1.00 83.50 285 PHE A O 1
ATOM 2398 N N . LEU A 1 286 ? 13.045 -2.513 -26.180 1.00 83.50 286 LEU A N 1
ATOM 2399 C CA . LEU A 1 286 ? 11.767 -2.118 -25.579 1.00 83.50 286 LEU A CA 1
ATOM 2400 C C . LEU A 1 28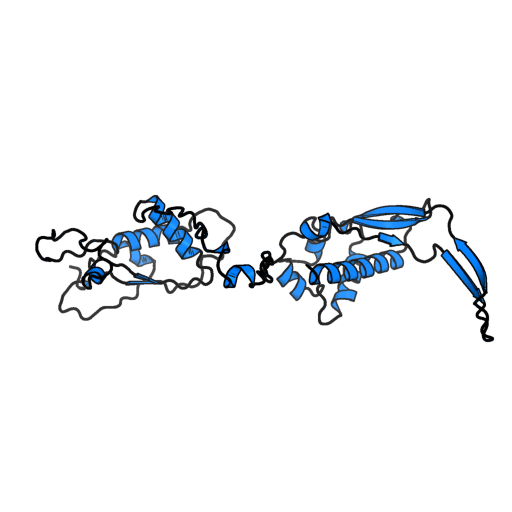6 ? 10.641 -3.129 -25.867 1.00 83.50 286 LEU A C 1
ATOM 2402 O O . LEU A 1 286 ? 9.801 -3.352 -24.998 1.00 83.50 286 LEU A O 1
ATOM 2406 N N . ASP A 1 287 ? 10.631 -3.774 -27.038 1.00 82.31 287 ASP A N 1
ATOM 2407 C CA . ASP A 1 287 ? 9.668 -4.846 -27.354 1.00 82.31 287 ASP A CA 1
ATOM 2408 C C . ASP A 1 287 ? 9.848 -6.074 -26.461 1.00 82.31 287 ASP A C 1
ATOM 2410 O O . ASP A 1 287 ? 8.888 -6.616 -25.903 1.00 82.31 287 ASP A O 1
ATOM 2414 N N . GLU A 1 288 ? 11.096 -6.503 -26.302 1.00 79.00 288 GLU A N 1
ATOM 2415 C CA . GLU A 1 288 ? 11.429 -7.651 -25.468 1.00 79.00 288 GLU A CA 1
ATOM 2416 C C . GLU A 1 288 ? 11.208 -7.348 -23.981 1.00 79.00 288 GLU A C 1
ATOM 2418 O O . GLU A 1 288 ? 10.684 -8.187 -23.242 1.00 79.00 288 GLU A O 1
ATOM 2423 N N . PHE A 1 289 ? 11.503 -6.113 -23.563 1.00 80.81 289 PHE A N 1
ATOM 2424 C CA . PHE A 1 289 ? 11.177 -5.619 -22.231 1.00 80.81 289 PHE A CA 1
ATOM 2425 C C . PHE A 1 289 ? 9.669 -5.647 -21.982 1.00 80.81 289 PHE A C 1
ATOM 2427 O O . PHE A 1 289 ? 9.232 -6.175 -20.964 1.00 80.81 289 PHE A O 1
ATOM 2434 N N . SER A 1 290 ? 8.861 -5.126 -22.911 1.00 79.31 290 SER A N 1
ATOM 2435 C CA . SER A 1 290 ? 7.402 -5.107 -22.767 1.00 79.31 290 SER A CA 1
ATOM 2436 C C . SER A 1 290 ? 6.823 -6.520 -22.672 1.00 79.31 290 SER A C 1
ATOM 2438 O O . SER A 1 290 ? 5.979 -6.777 -21.814 1.00 79.31 290 SER A O 1
ATOM 2440 N N . SER A 1 291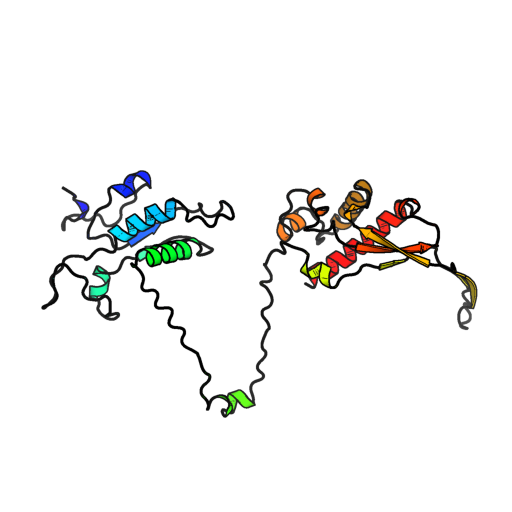 ? 7.333 -7.450 -23.482 1.00 76.69 291 SER A N 1
ATOM 2441 C CA . SER A 1 291 ? 6.926 -8.860 -23.455 1.00 76.69 291 SER A CA 1
ATOM 2442 C C . SER A 1 291 ? 7.286 -9.532 -22.125 1.00 76.69 291 SER A C 1
ATOM 2444 O O . SER A 1 291 ? 6.458 -10.205 -21.514 1.00 76.69 291 SER A O 1
ATOM 2446 N N . SER A 1 292 ? 8.502 -9.300 -21.628 1.00 72.38 292 SER A N 1
ATOM 2447 C CA . SER A 1 292 ? 8.960 -9.829 -20.335 1.00 72.38 292 SER A CA 1
ATOM 2448 C C . SER A 1 292 ? 8.206 -9.205 -19.156 1.00 72.38 292 SER A C 1
ATOM 2450 O O . SER A 1 292 ? 7.941 -9.867 -18.154 1.00 72.38 292 SER A O 1
ATOM 2452 N N . PHE A 1 293 ? 7.814 -7.937 -19.281 1.00 71.75 293 PHE A N 1
ATOM 2453 C CA . PHE A 1 293 ? 7.050 -7.224 -18.264 1.00 71.75 293 PHE A CA 1
ATOM 2454 C C . PHE A 1 293 ? 5.619 -7.759 -18.125 1.00 71.75 293 PHE A C 1
ATOM 2456 O O . PHE A 1 293 ? 5.147 -7.881 -17.000 1.00 71.75 293 PHE A O 1
ATOM 2463 N N . HIS A 1 294 ? 4.959 -8.117 -19.235 1.00 67.44 294 HIS A N 1
ATOM 2464 C CA . HIS A 1 294 ? 3.618 -8.725 -19.221 1.00 67.44 294 HIS A CA 1
ATOM 2465 C C . HIS A 1 294 ? 3.618 -10.178 -18.722 1.00 67.44 294 HIS A C 1
ATOM 2467 O O . HIS A 1 294 ? 2.627 -10.626 -18.155 1.00 67.44 294 HIS A O 1
ATOM 2473 N N . ASN A 1 295 ? 4.713 -10.912 -18.938 1.00 57.25 295 ASN A N 1
ATOM 2474 C CA . ASN A 1 295 ? 4.843 -12.314 -18.527 1.00 57.25 295 ASN A CA 1
ATOM 2475 C C . ASN A 1 295 ? 5.329 -12.500 -17.076 1.00 57.25 295 ASN A C 1
ATOM 2477 O O . ASN A 1 295 ? 5.424 -13.638 -16.618 1.00 57.25 295 ASN A O 1
ATOM 2481 N N . SER A 1 296 ? 5.674 -11.414 -16.374 1.00 51.66 296 SER A N 1
ATOM 2482 C CA . SER A 1 296 ? 6.144 -11.424 -14.978 1.00 51.66 296 SER A CA 1
ATOM 2483 C C . SER A 1 296 ? 5.105 -10.870 -14.023 1.00 51.66 296 SER A C 1
ATOM 2485 O O . SER A 1 296 ? 5.193 -11.203 -12.827 1.00 51.66 296 SER A O 1
#

Secondary structure (DSSP, 8-state):
--GGG-TT---------GGGGGG---TT--EEEE----STTS-S--SPPHHHHHHHHHHHHHSSPP---BTTB-TTS---SS-TT-GGGGGG--EEEE--TT-HHHHHHHHHHHHTTSS---------PPPTTTTTSHHHHH-----------TT---S-THHHHTT--EEEEPTTSEEEEEE--TTSSPPEEEEEEE-S-EEEEEEEGGGS-HHHHHHHHHHHTTSTT-TTSHHHHHHHH--SSGGGGGSTTTTTT-EEEEEEETT--TTTS-HHHHHHHHHHHHHHHHHHHHT-

Foldseek 3Di:
DDCPPPPPDPDDDDDDDPVCLVPDQDLQAAEDADDDDDDPPDDPDPDQPPVLVSVLVSVVNHQAQRQDDDDPDHRRDDDCPPPPPDPCCSSRHHYYHDDDPVCVSVVSNVVVCVVVPVDDPPPPPDPDDDDPCNCVDPCNVPDDDPDDDDPDPPQPQCQFCVVVQVPDAAEAEFPPQWDWDWDDDPVDDDIDTPDTDHFPAKDKDKDAPLNDDPVLLVVLLVVQCVDPPGCSPPVNCCSRHVDPDPVCCCDPRHRVGHIHIYIDGPPDDPVNDDSVRVSVSSNVVSVVVRVVVVVD

pLDDT: mean 70.6, std 12.58, range [36.03, 86.88]